Protein AF-A0A3D2V493-F1 (afdb_monomer_lite)

Radius of gyration: 20.95 Å; chains: 1; bounding box: 54×60×50 Å

Sequence (191 aa):
MGYPEYSVDIDTGFIVFNQKTYPGFCKLLEELNVTARPTAMSFSVQCQKSGLEYSGHSLSTFFAQKKRFFDPAHYRFLSDILRFNKKAKVINSSLSPRITVGEFFEQHRFSRRFYEKYFLPMAAAIWSSPAEKIVDFPFRSMIEFYENHGMLQIKDRPIWYVISGGSKTYVDRIVETSNARFLTNTPVQQV

Secondary structure (DSSP, 8-state):
-PPPP------SS---EETTT-HHHHHHHHHTT--EEEE----EEEEGGGTEEEESS-GGGGG-SGGGGG-HHHHHHHHHHHHHHHHHHHHTTTS-TT-BHHHHHHHHT--HHHIIIIIHHHHHHHHT--HHHHTTSBHHHHHHHHHHTTTT-SSSPPPEEEETT-THHHHHHHHHH--SPP-TT------

Foldseek 3Di:
DDDDDDDADDDDDPFKDFCQLCVVVVVLCVVLVFDKDWDDDWDWDQDPVVRQIAILQAPVRLCPDVVCVPPVVSVLLVVLLLVCLVVLVVCLVPDDQQDAQQNVCVVPVRDPCNLVGPVQVVVCVVVVDPSVVRRRDRVSVVSVVCVSQCVSPNPDGTTMIGTDRHPVVSVVSCVVPDPDDDDPPDDDPDD

pLDDT: mean 88.13, std 8.79, range [54.28, 98.06]

Structure (mmCIF, N/CA/C/O backbone):
data_AF-A0A3D2V493-F1
#
_entry.id   AF-A0A3D2V493-F1
#
loop_
_atom_site.group_PDB
_atom_site.id
_atom_site.type_symbol
_atom_site.label_atom_id
_atom_site.label_alt_id
_atom_site.label_comp_id
_atom_site.label_asym_id
_atom_site.label_entity_id
_atom_site.label_seq_id
_atom_site.pdbx_PDB_ins_code
_atom_site.Cartn_x
_atom_site.Cartn_y
_atom_site.Cartn_z
_atom_site.occupancy
_atom_site.B_iso_or_equiv
_atom_site.auth_seq_id
_atom_site.auth_comp_id
_atom_site.auth_asym_id
_atom_site.auth_atom_id
_atom_site.pdbx_PDB_model_num
ATOM 1 N N . MET A 1 1 ? -11.170 -39.174 7.521 1.00 54.28 1 MET A N 1
ATOM 2 C CA . MET A 1 1 ? -10.464 -38.311 8.490 1.00 54.28 1 MET A CA 1
ATOM 3 C C . MET A 1 1 ? -10.872 -36.884 8.153 1.00 54.28 1 MET A C 1
ATOM 5 O O . MET A 1 1 ? -10.515 -36.426 7.078 1.00 54.28 1 MET A O 1
ATOM 9 N N . GLY A 1 2 ? -11.754 -36.268 8.943 1.00 68.12 2 GLY A N 1
ATOM 10 C CA . GLY A 1 2 ? -12.204 -34.894 8.692 1.00 68.12 2 GLY A CA 1
ATOM 11 C C . GLY A 1 2 ? -11.143 -33.910 9.170 1.00 68.12 2 GLY A C 1
ATOM 12 O O . GLY A 1 2 ? -10.553 -34.129 10.228 1.00 68.12 2 GLY A O 1
ATOM 13 N N . TYR A 1 3 ? -10.864 -32.869 8.390 1.00 71.56 3 TYR A N 1
ATOM 14 C CA . TYR A 1 3 ? -10.070 -31.749 8.887 1.00 71.56 3 TYR A CA 1
ATOM 15 C C . TYR A 1 3 ? -10.834 -31.082 10.039 1.00 71.56 3 TYR A C 1
ATOM 17 O O . TYR A 1 3 ? -12.059 -30.983 9.951 1.00 71.56 3 TYR A O 1
ATOM 25 N N . PRO A 1 4 ? -10.157 -30.654 11.117 1.00 72.56 4 PRO A N 1
ATOM 26 C CA . PRO A 1 4 ? -10.819 -29.886 12.160 1.00 72.56 4 PRO A CA 1
ATOM 27 C C . PRO A 1 4 ? -11.406 -28.609 11.550 1.00 72.56 4 PRO A C 1
ATOM 29 O O . PRO A 1 4 ? -10.715 -27.905 10.813 1.00 72.56 4 PRO A O 1
ATOM 32 N N . GLU A 1 5 ? -12.671 -28.320 11.846 1.00 81.38 5 GLU A N 1
ATOM 33 C CA . GLU A 1 5 ? -13.278 -27.038 11.496 1.00 81.38 5 GLU A CA 1
ATOM 34 C C . GLU A 1 5 ? -12.675 -25.952 12.389 1.00 81.38 5 GLU A C 1
ATOM 36 O O . GLU A 1 5 ? -12.776 -26.000 13.615 1.00 81.38 5 GLU A O 1
ATOM 41 N N . TYR A 1 6 ? -12.016 -24.978 11.769 1.00 83.62 6 TYR A N 1
ATOM 42 C CA . TYR A 1 6 ? -11.514 -23.783 12.432 1.00 83.62 6 TYR A CA 1
ATOM 43 C C . TYR A 1 6 ? -12.206 -22.554 11.842 1.00 83.62 6 TYR A C 1
ATOM 45 O O . TYR A 1 6 ? -12.369 -22.443 10.627 1.00 83.62 6 TYR A O 1
ATOM 53 N N . SER A 1 7 ? -12.601 -21.622 12.709 1.00 85.69 7 SER A N 1
ATOM 54 C CA . SER A 1 7 ? -13.095 -20.304 12.304 1.00 85.69 7 SER A CA 1
ATOM 55 C C . SER A 1 7 ? -11.942 -19.304 12.315 1.00 85.69 7 SER A C 1
ATOM 57 O O . SER A 1 7 ? -11.119 -19.323 13.231 1.00 85.69 7 SER A O 1
ATOM 59 N N . VAL A 1 8 ? -11.876 -18.438 11.303 1.00 86.94 8 VAL A N 1
ATOM 60 C CA . VAL A 1 8 ? -10.876 -17.367 11.199 1.00 86.94 8 VAL A CA 1
ATOM 61 C C . VAL A 1 8 ? -11.575 -16.088 10.775 1.00 86.94 8 VAL A C 1
ATOM 63 O O . VAL A 1 8 ? -12.279 -16.075 9.767 1.00 86.94 8 VAL A O 1
ATOM 66 N N . ASP A 1 9 ? -11.332 -15.011 11.511 1.00 88.50 9 ASP A N 1
ATOM 67 C CA . ASP A 1 9 ? -11.774 -13.677 11.126 1.00 88.50 9 ASP A CA 1
ATOM 68 C C . ASP A 1 9 ? -10.838 -13.101 10.057 1.00 88.50 9 ASP A C 1
ATOM 70 O O . ASP A 1 9 ? -9.614 -13.073 10.221 1.00 88.50 9 ASP A O 1
ATOM 74 N N . ILE A 1 10 ? -11.415 -12.662 8.935 1.00 91.31 10 ILE A N 1
ATOM 75 C CA . ILE A 1 10 ? -10.678 -12.137 7.781 1.00 91.31 10 ILE A CA 1
ATOM 76 C C . ILE A 1 10 ? -11.094 -10.689 7.540 1.00 91.31 10 ILE A C 1
ATOM 78 O O . ILE A 1 10 ? -12.235 -10.410 7.170 1.00 91.31 10 ILE A O 1
ATOM 82 N N . ASP A 1 11 ? -10.142 -9.772 7.692 1.00 92.88 11 ASP A N 1
ATOM 83 C CA . ASP A 1 11 ? -10.344 -8.366 7.357 1.00 92.88 11 ASP A CA 1
ATOM 84 C C . ASP A 1 11 ? -10.407 -8.177 5.830 1.00 92.88 11 ASP A C 1
ATOM 86 O O . ASP A 1 11 ? -9.547 -8.664 5.093 1.00 92.88 11 ASP A O 1
ATOM 90 N N . THR A 1 12 ? -11.411 -7.442 5.346 1.00 89.69 12 THR A N 1
ATOM 91 C CA . THR A 1 12 ? -11.643 -7.215 3.903 1.00 89.69 12 THR A CA 1
ATOM 92 C C . THR A 1 12 ? -11.424 -5.772 3.450 1.00 89.69 12 THR A C 1
ATOM 94 O O . THR A 1 12 ? -11.264 -5.528 2.258 1.00 89.69 12 THR A O 1
ATOM 97 N N . GLY A 1 13 ? -11.415 -4.815 4.381 1.00 84.12 13 GLY A N 1
ATOM 98 C CA . GLY A 1 13 ? -11.252 -3.389 4.089 1.00 84.12 13 GLY A CA 1
ATOM 99 C C . GLY A 1 13 ? -9.961 -2.834 4.675 1.00 84.12 13 GLY A C 1
ATOM 100 O O . GLY A 1 13 ? -8.941 -2.724 3.996 1.00 84.12 13 GLY A O 1
ATOM 101 N N . PHE A 1 14 ? -9.999 -2.482 5.958 1.00 87.88 14 PHE A N 1
ATOM 102 C CA . PHE A 1 14 ? -8.813 -2.041 6.678 1.00 87.88 14 PHE A CA 1
ATOM 103 C C . PHE A 1 14 ? -8.064 -3.258 7.218 1.00 87.88 14 PHE A C 1
ATOM 105 O O . PHE A 1 14 ? -8.503 -3.874 8.178 1.00 87.88 14 PHE A O 1
ATOM 112 N N . ILE A 1 15 ? -6.967 -3.630 6.561 1.00 91.69 15 ILE A N 1
ATOM 113 C CA . ILE A 1 15 ? -6.244 -4.876 6.862 1.00 91.69 15 ILE A CA 1
ATOM 114 C C . ILE A 1 15 ? -4.906 -4.641 7.568 1.00 91.69 15 ILE A C 1
ATOM 116 O O . ILE A 1 15 ? -4.388 -5.538 8.222 1.00 91.69 15 ILE A O 1
ATOM 120 N N . VAL A 1 16 ? -4.307 -3.458 7.413 1.00 94.19 16 VAL A N 1
ATOM 121 C CA . VAL A 1 16 ? -2.927 -3.172 7.829 1.00 94.19 16 VAL A CA 1
ATOM 122 C C . VAL A 1 16 ? -2.727 -1.689 8.128 1.00 94.19 16 VAL A C 1
ATOM 124 O O . VAL A 1 16 ? -3.367 -0.832 7.525 1.00 94.19 16 VAL A O 1
ATOM 127 N N . PHE A 1 17 ? -1.774 -1.378 9.006 1.00 95.38 17 PHE A N 1
ATOM 128 C CA . PHE A 1 17 ? -1.362 -0.007 9.317 1.00 95.38 17 PHE A CA 1
ATOM 129 C C . PHE A 1 17 ? 0.148 0.086 9.568 1.00 95.38 17 PHE A C 1
ATOM 131 O O . PHE A 1 17 ? 0.836 -0.925 9.691 1.00 95.38 17 PHE A O 1
ATOM 138 N N . ASN A 1 18 ? 0.678 1.305 9.655 1.00 94.62 18 ASN A N 1
ATOM 139 C CA . ASN A 1 18 ? 2.052 1.559 10.091 1.00 94.62 18 ASN A CA 1
ATOM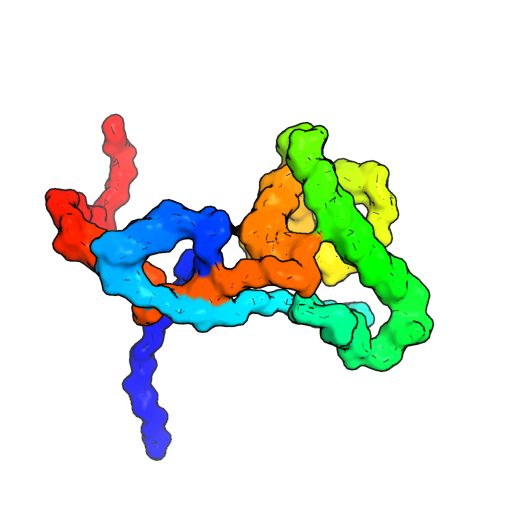 140 C C . ASN A 1 18 ? 2.119 2.757 11.049 1.00 94.62 18 ASN A C 1
ATOM 142 O O . ASN A 1 18 ? 1.334 3.696 10.943 1.00 94.62 18 ASN A O 1
ATOM 146 N N . GLN A 1 19 ? 3.084 2.753 11.965 1.00 93.19 19 GLN A N 1
ATOM 147 C CA . GLN A 1 19 ? 3.169 3.773 13.018 1.00 93.19 19 GLN A CA 1
ATOM 148 C C . GLN A 1 19 ? 3.400 5.193 12.476 1.00 93.19 19 GLN A C 1
ATOM 150 O O . GLN A 1 19 ? 2.860 6.156 13.012 1.00 93.19 19 GLN A O 1
ATOM 155 N N . LYS A 1 20 ? 4.159 5.329 11.379 1.00 91.12 20 LYS A N 1
ATOM 156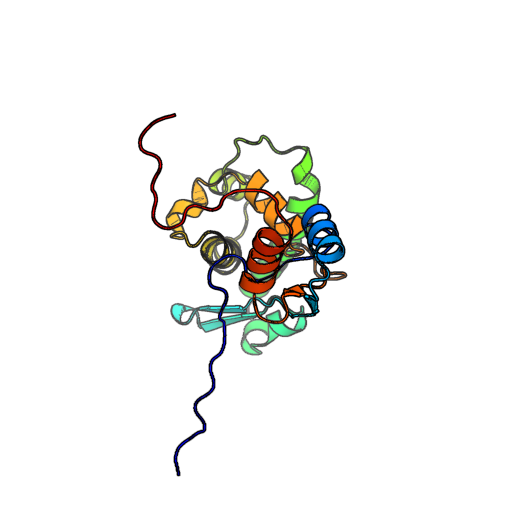 C CA . LYS A 1 20 ? 4.470 6.631 10.768 1.00 91.12 20 LYS A CA 1
ATOM 157 C C . LYS A 1 20 ? 3.221 7.321 10.210 1.00 91.12 20 LYS A C 1
ATOM 159 O O . LYS A 1 20 ? 3.077 8.529 10.348 1.00 91.12 20 LYS A O 1
ATOM 164 N N . THR A 1 21 ? 2.350 6.560 9.554 1.00 93.31 21 THR A N 1
ATOM 165 C CA . THR A 1 21 ? 1.176 7.087 8.841 1.00 93.31 21 THR A CA 1
ATOM 166 C C . THR A 1 21 ? -0.044 7.197 9.749 1.00 93.31 21 THR A C 1
ATOM 168 O O . THR A 1 21 ? -0.896 8.050 9.520 1.00 93.31 21 THR A O 1
ATOM 171 N N . TYR A 1 22 ? -0.128 6.364 10.790 1.00 95.50 22 TYR A N 1
ATOM 172 C CA . TYR A 1 22 ? -1.322 6.235 11.625 1.00 95.50 22 TYR A CA 1
ATOM 173 C C . TYR A 1 22 ? -1.059 6.496 13.123 1.00 95.50 22 TYR A C 1
ATOM 175 O O . TYR A 1 22 ? -1.496 5.699 13.954 1.00 95.50 22 TYR A O 1
ATOM 183 N N . PRO A 1 23 ? -0.401 7.605 13.521 1.00 96.31 23 PRO A N 1
ATOM 184 C CA . PRO A 1 23 ? -0.057 7.846 14.926 1.00 96.31 23 PRO A CA 1
ATOM 185 C C . PRO A 1 23 ? -1.291 7.928 15.840 1.00 96.31 23 PRO A C 1
ATOM 187 O O . PRO A 1 23 ? -1.275 7.400 16.949 1.00 96.31 23 PRO A O 1
ATOM 190 N N . GLY A 1 24 ? -2.388 8.531 15.365 1.00 98.06 24 GLY A N 1
ATOM 191 C CA . GLY A 1 24 ? -3.646 8.593 16.118 1.00 98.06 24 GLY A CA 1
ATOM 192 C C . GLY A 1 24 ? -4.302 7.223 16.303 1.00 98.06 24 GLY A C 1
ATOM 193 O O . GLY A 1 24 ? -4.827 6.937 17.373 1.00 98.06 24 GLY A O 1
ATOM 194 N N . PHE A 1 25 ? -4.218 6.350 15.295 1.00 97.31 25 PHE A N 1
ATOM 195 C CA . PHE A 1 25 ? -4.726 4.983 15.409 1.00 97.31 25 PHE A CA 1
ATOM 196 C C . PHE A 1 25 ? -3.872 4.155 16.372 1.00 97.31 25 PHE A C 1
ATOM 198 O O . PHE A 1 25 ? -4.425 3.438 17.193 1.00 97.31 25 PHE A O 1
ATOM 205 N N . CYS A 1 26 ? -2.542 4.297 16.340 1.00 97.50 26 CYS A N 1
ATOM 206 C CA . CYS A 1 26 ? -1.662 3.646 17.314 1.00 97.50 26 CYS A CA 1
ATOM 207 C C . CYS A 1 26 ? -2.032 4.029 18.749 1.00 97.50 26 CYS A C 1
ATOM 209 O O . CYS A 1 26 ? -2.225 3.145 19.577 1.00 97.50 26 CYS A O 1
ATOM 211 N N . LYS A 1 27 ? -2.223 5.328 19.007 1.00 97.94 27 LYS A N 1
ATOM 212 C CA . LYS A 1 27 ? -2.656 5.816 20.319 1.00 97.94 27 LYS A CA 1
ATOM 213 C C . LYS A 1 27 ? -4.017 5.243 20.731 1.00 97.94 27 LYS A C 1
ATOM 215 O O . LYS A 1 27 ? -4.178 4.815 21.866 1.00 97.94 27 LYS A O 1
ATOM 220 N N . LEU A 1 28 ? -4.977 5.178 19.806 1.00 97.50 28 LEU A N 1
ATOM 221 C CA . LEU A 1 28 ? -6.277 4.555 20.064 1.00 97.50 28 LEU A CA 1
ATOM 222 C C . LEU A 1 28 ? -6.134 3.075 20.454 1.00 97.50 28 LEU A C 1
ATOM 224 O O . LEU A 1 28 ? -6.762 2.629 21.408 1.00 97.50 28 LEU A O 1
ATOM 228 N N . LEU A 1 29 ? -5.312 2.303 19.737 1.00 97.69 29 LEU A N 1
ATOM 229 C CA . LEU A 1 29 ? -5.088 0.890 20.059 1.00 97.69 29 LEU A CA 1
ATOM 230 C C . LEU A 1 29 ? -4.449 0.710 21.441 1.00 97.69 29 LEU A C 1
ATOM 232 O O . LEU A 1 29 ? -4.821 -0.216 22.160 1.00 97.69 29 LEU A O 1
ATOM 236 N N . GLU A 1 30 ? -3.521 1.595 21.816 1.00 97.00 30 GLU A N 1
ATOM 237 C CA . GLU A 1 30 ? -2.914 1.621 23.151 1.00 97.00 30 GLU A CA 1
ATOM 238 C C . GLU A 1 30 ? -3.965 1.893 24.237 1.00 97.00 30 GLU A C 1
ATOM 240 O O . GLU A 1 30 ? -4.054 1.133 25.199 1.00 97.00 30 GLU A O 1
ATOM 245 N N . GLU A 1 31 ? -4.817 2.907 24.056 1.00 97.31 31 GLU A N 1
ATOM 246 C CA . GLU A 1 31 ? -5.903 3.238 24.993 1.00 97.31 31 GLU A CA 1
ATOM 247 C C . GLU A 1 31 ? -6.909 2.082 25.155 1.00 97.31 31 GLU A C 1
ATOM 249 O O . GLU A 1 31 ? -7.363 1.794 26.263 1.00 97.31 31 GLU A O 1
ATOM 254 N N . LEU A 1 32 ? -7.212 1.366 24.068 1.00 97.44 32 LEU A N 1
ATOM 255 C CA . LEU A 1 32 ? -8.121 0.213 24.062 1.00 97.44 32 LEU A CA 1
ATOM 256 C C . LEU A 1 32 ? -7.461 -1.107 24.505 1.00 97.44 32 LEU A C 1
ATOM 258 O O . LEU A 1 32 ? -8.133 -2.142 24.561 1.00 97.44 32 LEU A O 1
ATOM 262 N N . ASN A 1 33 ? -6.158 -1.102 24.806 1.00 96.81 33 ASN A N 1
ATOM 263 C CA . ASN A 1 33 ? -5.354 -2.298 25.079 1.00 96.81 33 ASN A CA 1
ATOM 264 C C . ASN A 1 33 ? -5.490 -3.378 23.981 1.00 96.81 33 ASN A C 1
ATOM 266 O O . ASN A 1 33 ? -5.657 -4.567 24.270 1.00 96.81 33 ASN A O 1
ATOM 270 N N . VAL A 1 34 ? -5.447 -2.968 22.710 1.00 97.56 34 VAL A N 1
ATOM 271 C CA . VAL A 1 34 ? -5.526 -3.858 21.542 1.00 97.56 34 VAL A CA 1
ATOM 272 C C . VAL A 1 34 ? -4.129 -4.132 21.002 1.00 97.56 34 VAL A C 1
ATOM 274 O O . VAL A 1 34 ? -3.390 -3.226 20.623 1.00 97.56 34 VAL A O 1
ATOM 277 N N . THR A 1 35 ? -3.761 -5.410 20.926 1.00 96.44 35 THR A N 1
ATOM 278 C CA . THR A 1 35 ? -2.449 -5.821 20.421 1.00 96.44 35 THR A CA 1
ATOM 279 C C . THR A 1 35 ? -2.421 -5.859 18.895 1.00 96.44 35 THR A C 1
ATOM 281 O O . THR A 1 35 ? -3.282 -6.457 18.250 1.00 96.44 35 THR A O 1
ATOM 284 N N . ALA A 1 36 ? -1.362 -5.297 18.321 1.00 96.75 36 ALA A N 1
ATOM 285 C CA . ALA A 1 36 ? -1.007 -5.473 16.922 1.00 96.75 36 ALA A CA 1
ATOM 286 C C . ALA A 1 36 ? 0.271 -6.309 16.789 1.00 96.75 36 ALA A C 1
ATOM 288 O O . ALA A 1 36 ? 1.114 -6.331 17.687 1.00 96.75 36 ALA A O 1
ATOM 289 N N . ARG A 1 37 ? 0.437 -6.979 15.651 1.00 95.88 37 ARG A N 1
ATOM 290 C CA . ARG A 1 37 ? 1.629 -7.780 15.337 1.00 95.88 37 ARG A CA 1
ATOM 291 C C . ARG A 1 37 ? 2.245 -7.344 14.010 1.00 95.88 37 ARG A C 1
ATOM 293 O O . ARG A 1 37 ? 1.499 -6.941 13.114 1.00 95.88 37 ARG A O 1
ATOM 300 N N . PRO A 1 38 ? 3.578 -7.422 13.865 1.00 96.44 38 PRO A N 1
ATOM 301 C CA . PRO A 1 38 ? 4.233 -7.066 12.617 1.00 96.44 38 PRO A CA 1
ATOM 302 C C . PRO A 1 38 ? 3.786 -7.998 11.487 1.00 96.44 38 PRO A C 1
ATOM 304 O O . PRO A 1 38 ? 3.574 -9.195 11.683 1.00 96.44 38 PRO A O 1
ATOM 307 N N . THR A 1 39 ? 3.671 -7.437 10.291 1.00 92.88 39 THR A N 1
ATOM 308 C CA . THR A 1 39 ? 3.381 -8.143 9.048 1.00 92.88 39 THR A CA 1
ATOM 309 C C . THR A 1 39 ? 4.247 -7.591 7.920 1.00 92.88 39 THR A C 1
ATOM 311 O O . THR A 1 39 ? 4.740 -6.462 7.975 1.00 92.88 39 THR A O 1
ATOM 314 N N . ALA A 1 40 ? 4.414 -8.379 6.864 1.00 85.06 40 ALA A N 1
ATOM 315 C CA . ALA A 1 40 ? 5.032 -7.912 5.636 1.00 85.06 40 ALA A CA 1
ATOM 316 C C . ALA A 1 40 ? 3.954 -7.408 4.670 1.00 85.06 40 ALA A C 1
ATOM 318 O O . ALA A 1 40 ? 2.967 -8.093 4.414 1.00 85.06 40 ALA A O 1
ATOM 319 N N . MET A 1 41 ? 4.189 -6.245 4.065 1.00 84.12 41 MET A N 1
ATOM 320 C CA . MET A 1 41 ? 3.458 -5.812 2.878 1.00 84.12 41 MET A CA 1
ATOM 321 C C . MET A 1 41 ? 4.393 -5.924 1.678 1.00 84.12 41 MET A C 1
ATOM 323 O O . MET A 1 41 ? 5.427 -5.256 1.615 1.00 84.12 41 MET A O 1
ATOM 327 N N . SER A 1 42 ? 4.047 -6.794 0.731 1.00 80.50 42 SER A N 1
ATOM 328 C CA . SER A 1 42 ? 4.827 -7.000 -0.488 1.00 80.50 42 SER A CA 1
ATOM 329 C C . SER A 1 42 ? 3.966 -6.787 -1.725 1.00 80.50 42 SER A C 1
ATOM 331 O O . SER A 1 42 ? 2.749 -6.941 -1.690 1.00 80.50 42 SER A O 1
ATOM 333 N N . PHE A 1 43 ? 4.618 -6.414 -2.822 1.00 84.25 43 PHE A N 1
ATOM 334 C CA . PHE A 1 43 ? 3.980 -6.221 -4.115 1.00 84.25 43 PHE A CA 1
ATOM 335 C C . PHE A 1 43 ? 4.770 -6.971 -5.181 1.00 84.25 43 PHE A C 1
ATOM 337 O O . PHE A 1 43 ? 6.008 -6.927 -5.208 1.00 84.25 43 PHE A O 1
ATOM 344 N N . SER A 1 44 ? 4.054 -7.659 -6.062 1.00 87.81 44 SER A N 1
ATOM 345 C CA . SER A 1 44 ? 4.630 -8.333 -7.218 1.00 87.81 44 SER A CA 1
ATOM 346 C C . SER A 1 44 ? 3.699 -8.204 -8.411 1.00 87.81 44 SER A C 1
ATOM 348 O O . SER A 1 44 ? 2.486 -8.088 -8.255 1.00 87.81 44 SER A O 1
ATOM 350 N N . VAL A 1 45 ? 4.287 -8.198 -9.601 1.00 89.06 45 VAL A N 1
ATOM 351 C CA . VAL A 1 45 ? 3.552 -8.145 -10.861 1.00 89.06 45 VAL A CA 1
ATOM 352 C C . VAL A 1 45 ? 4.023 -9.290 -11.728 1.00 89.06 45 VAL A C 1
ATOM 354 O O . VAL A 1 45 ? 5.223 -9.453 -11.951 1.00 89.06 45 VAL A O 1
ATOM 357 N N . GLN A 1 46 ? 3.060 -10.025 -12.271 1.00 91.19 46 GLN A N 1
ATOM 358 C CA . GLN A 1 46 ? 3.260 -10.959 -13.366 1.00 91.19 46 GLN A CA 1
ATOM 359 C C . GLN A 1 46 ? 2.411 -10.501 -14.551 1.00 91.19 46 GLN A C 1
ATOM 361 O O . GLN A 1 46 ? 1.186 -10.451 -14.489 1.00 91.19 46 GLN A O 1
ATOM 366 N N . CYS A 1 47 ? 3.065 -10.174 -15.660 1.00 91.00 47 CYS A N 1
ATOM 367 C CA . CYS A 1 47 ? 2.400 -9.876 -16.917 1.00 91.00 47 CYS A CA 1
ATOM 368 C C . CYS A 1 47 ? 2.597 -11.044 -17.880 1.00 91.00 47 CYS A C 1
ATOM 370 O O . CYS A 1 47 ? 3.628 -11.128 -18.551 1.00 91.00 47 CYS A O 1
ATOM 372 N N . GLN A 1 48 ? 1.587 -11.910 -17.979 1.00 90.38 48 GLN A N 1
ATOM 373 C CA . GLN A 1 48 ? 1.610 -13.091 -18.849 1.00 90.38 48 GLN A CA 1
ATOM 374 C C . GLN A 1 48 ? 1.856 -12.720 -20.320 1.00 90.38 48 GLN A C 1
ATOM 376 O O . GLN A 1 48 ? 2.715 -13.311 -20.965 1.00 90.38 48 GLN A O 1
ATOM 381 N N . LYS A 1 49 ? 1.200 -11.660 -20.820 1.00 89.94 49 LYS A N 1
ATOM 382 C CA . LYS A 1 49 ? 1.333 -11.193 -22.216 1.00 89.94 49 LYS A CA 1
ATOM 383 C C . LYS A 1 49 ? 2.773 -10.852 -22.615 1.00 89.94 49 LYS A C 1
ATOM 385 O O . LYS A 1 49 ? 3.173 -11.121 -23.738 1.00 89.94 49 LYS A O 1
ATOM 390 N N . SER A 1 50 ? 3.551 -10.238 -21.720 1.00 88.38 50 SER A N 1
ATOM 391 C CA . SER A 1 50 ? 4.948 -9.856 -21.995 1.00 88.38 50 SER A CA 1
ATOM 392 C C . SER A 1 50 ? 5.979 -10.789 -21.347 1.00 88.38 50 SER A C 1
ATOM 394 O O . SER A 1 50 ? 7.186 -10.534 -21.438 1.00 88.38 50 SER A O 1
ATOM 396 N N . GLY A 1 51 ? 5.522 -11.801 -20.601 1.00 88.50 51 GLY A N 1
ATOM 397 C CA . GLY A 1 51 ? 6.340 -12.640 -19.724 1.00 88.50 51 GLY A CA 1
ATOM 398 C C . GLY A 1 51 ? 7.218 -11.841 -18.752 1.00 88.50 51 GLY A C 1
ATOM 399 O O . GLY A 1 51 ? 8.364 -12.232 -18.515 1.00 88.50 51 GLY A O 1
ATOM 400 N N . LEU A 1 52 ? 6.761 -10.666 -18.299 1.00 89.06 52 LEU A N 1
ATOM 401 C CA . LEU A 1 52 ? 7.494 -9.809 -17.354 1.00 89.06 52 LEU A CA 1
ATOM 402 C C . LEU A 1 52 ? 7.051 -10.150 -15.938 1.00 89.06 52 LEU A C 1
ATOM 404 O O . LEU A 1 52 ? 5.859 -10.093 -15.656 1.00 89.06 52 LEU A O 1
ATOM 408 N N . GLU A 1 53 ? 8.011 -10.428 -15.066 1.00 90.00 53 GLU A N 1
ATOM 409 C CA . GLU A 1 53 ? 7.778 -10.660 -13.643 1.00 90.00 53 GLU A CA 1
ATOM 410 C C . GLU A 1 53 ? 8.779 -9.855 -12.828 1.00 90.00 53 GLU A C 1
ATOM 412 O O . GLU A 1 53 ? 9.966 -9.811 -13.167 1.00 90.00 53 GLU A O 1
ATOM 417 N N . TYR A 1 54 ? 8.301 -9.218 -11.765 1.00 86.69 54 TYR A N 1
ATOM 418 C CA . TYR A 1 54 ? 9.160 -8.587 -10.771 1.00 86.69 54 TYR A CA 1
ATOM 419 C C . TYR A 1 54 ? 8.445 -8.488 -9.421 1.00 86.69 54 TYR A C 1
ATOM 421 O O . TYR A 1 54 ? 7.215 -8.477 -9.341 1.00 86.69 54 TYR A O 1
ATOM 429 N N . SER A 1 55 ? 9.233 -8.367 -8.354 1.00 83.12 55 SER A N 1
ATOM 430 C CA . SER A 1 55 ? 8.753 -7.969 -7.031 1.00 83.12 55 SER A CA 1
ATOM 431 C C . SER A 1 55 ? 9.409 -6.657 -6.616 1.00 83.12 55 SER A C 1
ATOM 433 O O . SER A 1 55 ? 10.544 -6.364 -6.987 1.00 83.12 55 SER A O 1
ATOM 435 N N . GLY A 1 56 ? 8.678 -5.852 -5.846 1.00 71.94 56 GLY A N 1
ATOM 436 C CA . GLY A 1 56 ? 9.191 -4.624 -5.246 1.00 71.94 56 GLY A CA 1
ATOM 437 C C . GLY A 1 56 ? 10.024 -4.853 -3.981 1.00 71.94 56 GLY A C 1
ATOM 438 O O . GLY A 1 56 ? 10.426 -3.872 -3.358 1.00 71.94 56 GLY A O 1
ATOM 439 N N . HIS A 1 57 ? 10.255 -6.099 -3.548 1.00 64.38 57 HIS A N 1
ATOM 440 C CA . HIS A 1 57 ? 10.915 -6.404 -2.272 1.00 64.38 57 HIS A CA 1
ATOM 441 C C . HIS A 1 57 ? 12.413 -6.046 -2.259 1.00 64.38 57 HIS A C 1
ATOM 443 O O . HIS A 1 57 ? 12.927 -5.575 -1.249 1.00 64.38 57 HIS A O 1
ATOM 449 N N . SER A 1 58 ? 13.125 -6.221 -3.373 1.00 61.84 58 SER A N 1
ATOM 450 C CA . SER A 1 58 ? 14.555 -5.897 -3.472 1.00 61.84 58 SER A CA 1
ATOM 451 C C . SER A 1 58 ? 14.993 -5.649 -4.918 1.00 61.84 58 SER A C 1
ATOM 453 O O . SER A 1 58 ? 14.366 -6.121 -5.867 1.00 61.84 58 SER A O 1
ATOM 455 N N . LEU A 1 59 ? 16.134 -4.975 -5.108 1.00 59.16 59 LEU A N 1
ATOM 456 C CA . LEU A 1 59 ? 16.756 -4.826 -6.433 1.00 59.16 59 LEU A CA 1
ATOM 457 C C . LEU A 1 59 ? 17.086 -6.184 -7.084 1.00 59.16 59 LEU A C 1
ATOM 459 O O . LEU A 1 59 ? 16.999 -6.306 -8.303 1.00 59.16 59 LEU A O 1
ATOM 463 N N . SER A 1 60 ? 17.396 -7.220 -6.294 1.00 57.88 60 SER A N 1
ATOM 464 C CA . SER A 1 60 ? 17.626 -8.578 -6.809 1.00 57.88 60 SER A CA 1
ATOM 465 C C . SER A 1 60 ? 16.358 -9.209 -7.395 1.00 57.88 60 SER A C 1
ATOM 467 O O . SER A 1 60 ? 16.431 -9.893 -8.414 1.00 57.88 60 SER A O 1
ATOM 469 N N . THR A 1 61 ? 15.179 -8.915 -6.837 1.00 63.12 61 THR A N 1
ATOM 470 C CA . THR A 1 61 ? 13.900 -9.421 -7.366 1.00 63.12 61 THR A CA 1
ATOM 471 C C . THR A 1 61 ? 13.450 -8.757 -8.672 1.00 63.12 61 THR A C 1
ATOM 473 O O . THR A 1 61 ? 12.614 -9.314 -9.381 1.00 63.12 61 THR A O 1
ATOM 476 N N . PHE A 1 62 ? 14.055 -7.631 -9.065 1.00 62.56 62 PHE A N 1
ATOM 477 C CA . PHE A 1 62 ? 13.874 -7.040 -10.398 1.00 62.56 62 PHE A CA 1
ATOM 478 C C . PHE A 1 62 ? 14.681 -7.748 -11.504 1.00 62.56 62 PHE A C 1
ATOM 480 O O . PHE A 1 62 ? 14.378 -7.576 -12.687 1.00 62.56 62 PHE A O 1
ATOM 487 N N . PHE A 1 63 ? 15.677 -8.561 -11.135 1.00 64.44 63 PHE A N 1
ATOM 488 C CA . PHE A 1 63 ? 16.472 -9.401 -12.043 1.00 64.44 63 PHE A CA 1
ATOM 489 C C . PHE A 1 63 ? 16.178 -10.899 -11.880 1.00 64.44 63 PHE A C 1
ATOM 491 O O . PHE A 1 63 ? 16.950 -11.730 -12.354 1.00 64.44 63 PHE A O 1
ATOM 498 N N . ALA A 1 64 ? 15.045 -11.265 -11.267 1.00 69.19 64 ALA A N 1
ATOM 499 C CA . ALA A 1 64 ? 14.646 -12.665 -11.083 1.00 69.19 64 ALA A CA 1
ATOM 500 C C . ALA A 1 64 ? 14.627 -13.462 -12.407 1.00 69.19 64 ALA A C 1
ATOM 502 O O . ALA A 1 64 ? 14.845 -14.671 -12.429 1.00 69.19 64 ALA A O 1
ATOM 503 N N . GLN A 1 65 ? 14.433 -12.775 -13.537 1.00 82.69 65 GLN A N 1
ATOM 504 C CA . GLN A 1 65 ? 14.452 -13.362 -14.870 1.00 82.69 65 GLN A CA 1
ATOM 505 C C . GLN A 1 65 ? 15.807 -13.128 -15.568 1.00 82.69 65 GLN A C 1
ATOM 507 O O . GLN A 1 65 ? 16.026 -12.060 -16.139 1.00 82.69 65 GLN A O 1
ATOM 512 N N . LYS A 1 66 ? 16.682 -14.149 -15.623 1.00 80.38 66 LYS A N 1
ATOM 513 C CA . LYS A 1 66 ? 18.024 -14.080 -16.262 1.00 80.38 66 LYS A CA 1
ATOM 514 C C . LYS A 1 66 ? 18.010 -13.492 -17.682 1.00 80.38 66 LYS A C 1
ATOM 516 O O . LYS A 1 66 ? 18.881 -12.705 -18.032 1.00 80.38 66 LYS A O 1
ATOM 521 N N . LYS A 1 67 ? 16.978 -13.803 -18.480 1.00 82.75 67 LYS A N 1
ATOM 522 C CA . LYS A 1 67 ? 16.786 -13.259 -19.841 1.00 82.75 67 LYS A CA 1
ATOM 523 C C . LYS A 1 67 ? 16.728 -11.725 -19.899 1.00 82.75 67 LYS A C 1
ATOM 525 O O . LYS A 1 67 ? 17.019 -11.144 -20.936 1.00 82.75 67 LYS A O 1
ATOM 530 N N . ARG A 1 68 ? 16.357 -11.059 -18.798 1.00 85.06 68 ARG A N 1
ATOM 531 C CA . ARG A 1 68 ? 16.264 -9.593 -18.712 1.00 85.06 68 ARG A CA 1
ATOM 532 C C . ARG A 1 68 ? 17.625 -8.909 -18.590 1.00 85.06 68 ARG A C 1
ATOM 534 O O . ARG A 1 68 ? 17.693 -7.702 -18.783 1.00 85.06 68 ARG A O 1
ATOM 541 N N . PHE A 1 69 ? 18.695 -9.663 -18.333 1.00 82.94 69 PHE A N 1
ATOM 542 C CA . PHE A 1 69 ? 20.063 -9.139 -18.318 1.00 82.94 69 PHE A CA 1
ATOM 543 C C . PHE A 1 69 ? 20.516 -8.622 -19.694 1.00 82.94 69 PHE A C 1
ATOM 545 O O . PHE A 1 69 ? 21.345 -7.729 -19.780 1.00 82.94 69 PHE A O 1
ATOM 552 N N . PHE A 1 70 ? 19.937 -9.135 -20.781 1.00 87.38 70 PHE A N 1
ATOM 553 C CA . PHE A 1 70 ? 20.266 -8.715 -22.147 1.00 87.38 70 PHE A CA 1
ATOM 554 C C . PHE A 1 70 ? 19.173 -7.835 -22.780 1.00 87.38 70 PHE A C 1
ATOM 556 O O . PHE A 1 70 ? 19.136 -7.689 -23.996 1.00 87.38 70 PHE A O 1
ATOM 563 N N . ASP A 1 71 ? 18.261 -7.267 -21.980 1.00 88.44 71 ASP A N 1
ATOM 564 C CA . ASP A 1 71 ? 17.125 -6.451 -22.437 1.00 88.44 71 ASP A CA 1
ATOM 565 C C . ASP A 1 71 ? 17.372 -4.960 -22.104 1.00 88.44 71 ASP A C 1
ATOM 567 O O . ASP A 1 71 ? 17.097 -4.534 -20.977 1.00 88.44 71 ASP A O 1
ATOM 571 N N . PRO A 1 72 ? 17.854 -4.126 -23.053 1.00 90.06 72 PRO A N 1
ATOM 572 C CA . PRO A 1 72 ? 18.072 -2.692 -22.827 1.00 90.06 72 PRO A CA 1
ATOM 573 C C . PRO A 1 72 ? 16.815 -1.952 -22.353 1.00 90.06 72 PRO A C 1
ATOM 575 O O . PRO A 1 72 ? 16.894 -1.027 -21.540 1.00 90.06 72 PRO A O 1
ATOM 578 N N . ALA A 1 73 ? 15.633 -2.381 -22.808 1.00 90.25 73 ALA A N 1
ATOM 579 C CA . ALA A 1 73 ? 14.371 -1.797 -22.374 1.00 90.25 73 ALA A CA 1
ATOM 580 C C . ALA A 1 73 ? 14.045 -2.149 -20.912 1.00 90.25 73 ALA A C 1
ATOM 582 O O . ALA A 1 73 ? 13.340 -1.384 -20.251 1.00 90.25 73 ALA A O 1
ATOM 583 N N . HIS A 1 74 ? 14.577 -3.255 -20.375 1.00 89.56 74 HIS A N 1
ATOM 584 C CA . HIS A 1 74 ? 14.496 -3.571 -18.945 1.00 89.56 74 HIS A CA 1
ATOM 585 C C . HIS A 1 74 ? 15.361 -2.628 -18.112 1.00 89.56 74 HIS A C 1
ATOM 587 O O . HIS A 1 74 ? 14.891 -2.098 -17.112 1.00 89.56 74 HIS A O 1
ATOM 593 N N . TYR A 1 75 ? 16.580 -2.319 -18.554 1.00 89.81 75 TYR A N 1
ATOM 594 C CA . TYR A 1 75 ? 17.409 -1.321 -17.869 1.00 89.81 75 TYR A CA 1
ATOM 595 C C . TYR A 1 75 ? 16.767 0.067 -17.885 1.00 89.81 75 TYR A C 1
ATOM 597 O O . TYR A 1 75 ? 16.747 0.743 -16.854 1.00 89.81 75 TYR A O 1
ATOM 605 N N . ARG A 1 76 ? 16.169 0.478 -19.014 1.00 92.44 76 ARG A N 1
ATOM 606 C CA . ARG A 1 76 ? 15.401 1.730 -19.062 1.00 92.44 76 ARG A CA 1
ATOM 607 C C . ARG A 1 76 ? 14.203 1.702 -18.114 1.00 92.44 76 ARG A C 1
ATOM 609 O O . ARG A 1 76 ? 13.970 2.686 -17.421 1.00 92.44 76 ARG A O 1
ATOM 616 N N . PHE A 1 77 ? 13.481 0.586 -18.050 1.00 91.69 77 PHE A N 1
ATOM 617 C CA . PHE A 1 77 ? 12.373 0.390 -17.115 1.00 91.69 77 PHE A CA 1
ATOM 618 C C . PHE A 1 77 ? 12.814 0.576 -15.655 1.00 91.69 77 PHE A C 1
ATOM 620 O O . PHE A 1 77 ? 12.210 1.368 -14.937 1.00 91.69 77 PHE A O 1
ATOM 627 N N . LEU A 1 78 ? 13.909 -0.066 -15.235 1.00 89.06 78 LEU A N 1
ATOM 628 C CA . LEU A 1 78 ? 14.456 0.089 -13.880 1.00 89.06 78 LEU A CA 1
ATOM 629 C C . LEU A 1 78 ? 14.939 1.519 -13.610 1.00 89.06 78 LEU A C 1
ATOM 631 O O . LEU A 1 78 ? 14.672 2.078 -12.547 1.00 89.06 78 LEU A O 1
ATOM 635 N N . SER A 1 79 ? 15.611 2.133 -14.586 1.00 91.31 79 SER A N 1
ATOM 636 C CA . SER A 1 79 ? 16.041 3.531 -14.505 1.00 91.31 79 SER A CA 1
ATOM 637 C C . SER A 1 79 ? 14.852 4.479 -14.324 1.00 91.31 79 SER A C 1
ATOM 639 O O . SER A 1 79 ? 14.917 5.384 -13.493 1.00 91.31 79 SER A O 1
ATOM 641 N N . ASP A 1 80 ? 13.746 4.246 -15.036 1.00 93.81 80 ASP A N 1
ATOM 642 C CA . ASP A 1 80 ? 12.524 5.036 -14.901 1.00 93.81 80 ASP A CA 1
ATOM 643 C C . ASP A 1 80 ? 11.857 4.859 -13.529 1.00 93.81 80 ASP A C 1
ATOM 645 O O . ASP A 1 80 ? 11.403 5.858 -12.976 1.00 93.81 80 ASP A O 1
ATOM 649 N N . ILE A 1 81 ? 11.882 3.660 -12.926 1.00 90.12 81 ILE A N 1
ATOM 650 C CA . ILE A 1 81 ? 11.411 3.441 -11.542 1.00 90.12 81 ILE A CA 1
ATOM 651 C C . ILE A 1 81 ? 12.220 4.283 -10.552 1.00 90.12 81 ILE A C 1
ATOM 653 O O . ILE A 1 81 ? 11.654 5.018 -9.742 1.00 90.12 81 ILE A O 1
ATOM 657 N N . LEU A 1 82 ? 13.552 4.214 -10.625 1.00 88.88 82 LEU A N 1
ATOM 658 C CA . LEU A 1 82 ? 14.427 4.979 -9.730 1.00 88.88 82 LEU A CA 1
ATOM 659 C C . LEU A 1 82 ? 14.259 6.488 -9.937 1.00 88.88 82 LEU A C 1
ATOM 661 O O . LEU A 1 82 ? 14.178 7.251 -8.969 1.00 88.88 82 LEU A O 1
ATOM 665 N N . ARG A 1 83 ? 14.169 6.918 -11.202 1.00 91.69 83 ARG A N 1
ATOM 666 C CA . ARG A 1 83 ? 13.922 8.312 -11.579 1.00 91.69 83 ARG A CA 1
ATOM 667 C C . ARG A 1 83 ? 12.584 8.795 -11.034 1.00 91.69 83 ARG A C 1
ATOM 669 O O . ARG A 1 83 ? 12.540 9.883 -10.468 1.00 91.69 83 ARG A O 1
ATOM 676 N N . PHE A 1 84 ? 11.526 7.998 -11.163 1.00 91.44 84 PHE A N 1
ATOM 677 C CA . PHE A 1 84 ? 10.207 8.308 -10.626 1.00 91.44 84 PHE A CA 1
ATOM 678 C C . PHE A 1 84 ? 10.240 8.436 -9.103 1.00 91.44 84 PHE A C 1
ATOM 680 O O . PHE A 1 84 ? 9.865 9.488 -8.598 1.00 91.44 84 PHE A O 1
ATOM 687 N N . ASN A 1 85 ? 10.777 7.447 -8.381 1.00 88.44 85 ASN A N 1
ATOM 688 C CA . ASN A 1 85 ? 10.847 7.477 -6.915 1.00 88.44 85 ASN A CA 1
ATOM 689 C C . ASN A 1 85 ? 11.596 8.715 -6.400 1.00 88.44 85 ASN A C 1
ATOM 691 O O . ASN A 1 85 ? 11.151 9.365 -5.456 1.00 88.44 85 ASN A O 1
ATOM 695 N N . LYS A 1 86 ? 12.716 9.083 -7.040 1.00 87.50 86 LYS A N 1
ATOM 696 C CA . LYS A 1 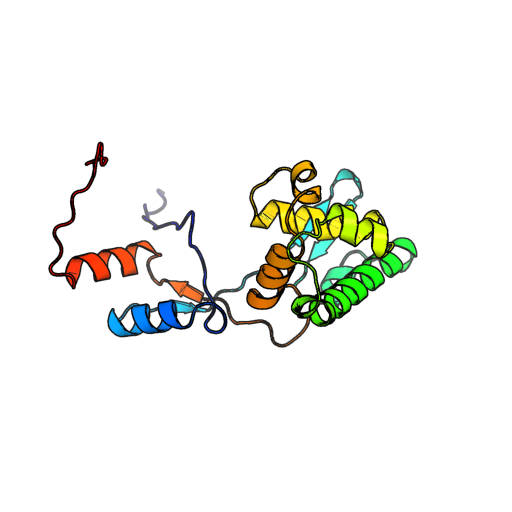86 ? 13.466 10.300 -6.694 1.00 87.50 86 LYS A CA 1
ATOM 697 C C . LYS A 1 86 ? 12.660 11.565 -6.991 1.00 87.50 86 LYS A C 1
ATOM 699 O O . LYS A 1 86 ? 12.622 12.478 -6.174 1.00 87.50 86 LYS A O 1
ATOM 704 N N . LYS A 1 87 ? 12.037 11.632 -8.167 1.00 87.62 87 LYS A N 1
ATOM 705 C CA . LYS A 1 87 ? 11.330 12.824 -8.645 1.00 87.62 87 LYS A CA 1
ATOM 706 C C . LYS A 1 87 ? 10.038 13.069 -7.862 1.00 87.62 87 LYS A C 1
ATOM 708 O O . LYS A 1 87 ? 9.791 14.197 -7.460 1.00 87.62 87 LYS A O 1
ATOM 713 N N . ALA A 1 88 ? 9.273 12.019 -7.581 1.00 84.88 88 ALA A N 1
ATOM 714 C CA . ALA A 1 88 ? 8.059 12.075 -6.775 1.00 84.88 88 ALA A CA 1
ATOM 715 C C . ALA A 1 88 ? 8.325 12.660 -5.377 1.00 84.88 88 ALA A C 1
ATOM 717 O O . ALA A 1 88 ? 7.608 13.558 -4.947 1.00 84.88 88 ALA A O 1
ATOM 718 N N . LYS A 1 89 ? 9.422 12.254 -4.721 1.00 81.62 89 LYS A N 1
ATOM 719 C CA . LYS A 1 89 ? 9.827 12.797 -3.412 1.00 81.62 89 LYS A CA 1
ATOM 720 C C . LYS A 1 89 ? 10.152 14.288 -3.432 1.00 81.62 89 LYS A C 1
ATOM 722 O O . LYS A 1 89 ? 9.823 14.996 -2.490 1.00 81.62 89 LYS A O 1
ATOM 727 N N . VAL A 1 90 ? 10.813 14.763 -4.489 1.00 81.12 90 VAL A N 1
ATOM 728 C CA . VAL A 1 90 ? 11.266 16.161 -4.582 1.00 81.12 90 VAL A CA 1
ATOM 729 C C . VAL A 1 90 ? 10.117 17.111 -4.910 1.00 81.12 90 VAL A C 1
ATOM 731 O O . VAL A 1 90 ? 10.082 18.223 -4.396 1.00 81.12 90 VAL A O 1
ATOM 734 N N . ILE A 1 91 ? 9.191 16.701 -5.779 1.00 74.62 91 ILE A N 1
ATOM 735 C CA . ILE A 1 91 ? 8.185 17.621 -6.334 1.00 74.62 91 ILE A CA 1
ATOM 736 C C . ILE A 1 91 ? 6.889 17.614 -5.510 1.00 74.62 91 ILE A C 1
ATOM 738 O O . ILE A 1 91 ? 6.038 18.474 -5.703 1.00 74.62 91 ILE A O 1
ATOM 742 N N . ASN A 1 92 ? 6.727 16.700 -4.548 1.00 70.69 92 ASN A N 1
ATOM 743 C CA . ASN A 1 92 ? 5.486 16.595 -3.775 1.00 70.69 92 ASN A CA 1
ATOM 744 C C . ASN A 1 92 ? 5.044 17.926 -3.127 1.00 70.69 92 ASN A C 1
ATOM 746 O O . ASN A 1 92 ? 3.864 18.262 -3.143 1.00 70.69 92 ASN A O 1
ATOM 750 N N . SER A 1 93 ? 5.986 18.727 -2.620 1.00 69.19 93 SER A N 1
ATOM 751 C CA . SER A 1 93 ? 5.689 20.021 -1.988 1.00 69.19 93 SER A CA 1
ATOM 752 C C . SER A 1 93 ? 5.390 21.159 -2.971 1.00 69.19 93 SER A C 1
ATOM 754 O O . SER A 1 93 ? 4.769 22.144 -2.577 1.00 69.19 93 SER A O 1
ATOM 756 N N . SER A 1 94 ? 5.806 21.043 -4.236 1.00 74.00 94 SER A N 1
ATOM 757 C CA . SER A 1 94 ? 5.675 22.089 -5.261 1.00 74.00 94 SER A CA 1
ATOM 758 C C . SER A 1 94 ? 4.661 21.764 -6.362 1.00 74.00 94 SER A C 1
ATOM 760 O O . SER A 1 94 ? 4.398 22.606 -7.220 1.00 74.00 94 SER A O 1
ATOM 762 N N . LEU A 1 95 ? 4.063 20.567 -6.345 1.00 76.75 95 LEU A N 1
ATOM 763 C CA . LEU A 1 95 ? 3.025 20.173 -7.298 1.00 76.75 95 LEU A CA 1
ATOM 764 C C . LEU A 1 95 ? 1.714 20.909 -7.027 1.00 76.75 95 LEU A C 1
ATOM 766 O O . LEU A 1 95 ? 1.163 20.879 -5.920 1.00 76.75 95 LEU A O 1
ATOM 770 N N . SER A 1 96 ? 1.170 21.492 -8.097 1.00 78.12 96 SER A N 1
ATOM 771 C CA . SER A 1 96 ? -0.230 21.903 -8.134 1.00 78.12 96 SER A CA 1
ATOM 772 C C . SER A 1 96 ? -1.114 20.706 -7.763 1.00 78.12 96 SER A C 1
ATOM 774 O O . SER A 1 96 ? -0.934 19.628 -8.332 1.00 78.12 96 SER A O 1
ATOM 776 N N . PRO A 1 97 ? -2.102 20.867 -6.867 1.00 76.12 97 PRO A N 1
ATOM 777 C CA . PRO A 1 97 ? -3.017 19.786 -6.501 1.00 76.12 97 PRO A CA 1
ATOM 778 C C . PRO A 1 97 ? -3.906 19.325 -7.668 1.00 76.12 97 PRO A C 1
ATOM 780 O O . PRO A 1 97 ? -4.594 18.319 -7.543 1.00 76.12 97 PRO A O 1
ATOM 783 N N . ARG A 1 98 ? -3.907 20.056 -8.792 1.00 84.19 98 ARG A N 1
ATOM 784 C CA . ARG A 1 98 ? -4.748 19.778 -9.962 1.00 84.19 98 ARG A CA 1
ATOM 785 C C . ARG A 1 98 ? -4.069 18.936 -11.039 1.00 84.19 98 ARG A C 1
ATOM 787 O O . ARG A 1 98 ? -4.765 18.501 -11.943 1.00 84.19 98 ARG A O 1
ATOM 794 N N . ILE A 1 99 ? -2.750 18.731 -10.968 1.00 91.50 99 ILE A N 1
ATOM 795 C CA . ILE A 1 99 ? -2.056 17.941 -11.989 1.00 91.50 99 ILE A CA 1
ATOM 796 C C . ILE A 1 99 ? -2.503 16.480 -11.917 1.00 91.50 99 ILE A C 1
ATOM 798 O O . ILE A 1 99 ? -2.466 15.844 -10.857 1.00 91.50 99 ILE A O 1
ATOM 802 N N . THR A 1 100 ? -2.931 15.960 -13.054 1.00 92.88 100 THR A N 1
ATOM 803 C CA . THR A 1 100 ? -3.345 14.569 -13.224 1.00 92.88 100 THR A CA 1
ATOM 804 C C . THR A 1 100 ? -2.138 13.658 -13.436 1.00 92.88 100 THR A C 1
ATOM 806 O O . THR A 1 100 ? -1.026 14.103 -13.747 1.00 92.88 100 THR A O 1
ATOM 809 N N . VAL A 1 101 ? -2.339 12.348 -13.278 1.00 92.31 101 VAL A N 1
ATOM 810 C CA . VAL A 1 101 ? -1.321 11.349 -13.631 1.00 92.31 101 VAL A CA 1
ATOM 811 C C . VAL A 1 101 ? -0.907 11.496 -15.098 1.00 92.31 101 VAL A C 1
ATOM 813 O O . VAL A 1 101 ? 0.289 11.475 -15.389 1.00 92.31 101 VAL A O 1
ATOM 816 N N . GLY A 1 102 ? -1.865 11.649 -16.016 1.00 91.06 102 GLY A N 1
ATOM 817 C CA . GLY A 1 102 ? -1.598 11.782 -17.450 1.00 91.06 102 GLY A CA 1
ATOM 818 C C . GLY A 1 102 ? -0.660 12.946 -17.757 1.00 91.06 102 GLY A C 1
ATOM 819 O O . GLY A 1 102 ? 0.420 12.740 -18.314 1.00 91.06 102 GLY A O 1
ATOM 820 N N . GLU A 1 103 ? -1.012 14.142 -17.283 1.00 91.25 103 GLU A N 1
ATOM 821 C CA . GLU A 1 103 ? -0.212 15.356 -17.479 1.00 91.25 103 GLU A CA 1
ATOM 822 C C . GLU A 1 103 ? 1.206 15.210 -16.909 1.00 91.25 103 GLU A C 1
ATOM 824 O O . GLU A 1 103 ? 2.186 15.594 -17.552 1.00 91.25 103 GLU A O 1
ATOM 829 N N . PHE A 1 104 ? 1.354 14.608 -15.722 1.00 91.62 104 PHE A N 1
ATOM 830 C CA . PHE A 1 104 ? 2.674 14.371 -15.132 1.00 91.62 104 PHE A CA 1
ATOM 831 C C . PHE A 1 104 ? 3.546 13.460 -16.012 1.00 91.62 104 PHE A C 1
ATOM 833 O O . PHE A 1 104 ? 4.749 13.700 -16.182 1.00 91.62 104 PHE A O 1
ATOM 840 N N . PHE A 1 105 ? 2.961 12.402 -16.577 1.00 91.31 105 PHE A N 1
ATOM 841 C CA . PHE A 1 105 ? 3.687 11.457 -17.424 1.00 91.31 105 PHE A CA 1
ATOM 842 C C . PHE A 1 105 ? 4.072 12.057 -18.780 1.00 91.31 105 PHE A C 1
ATOM 844 O O . PHE A 1 105 ? 5.202 11.834 -19.233 1.00 91.31 105 PHE A O 1
ATOM 851 N N . GLU A 1 106 ? 3.199 12.870 -19.377 1.00 89.31 106 GLU A N 1
ATOM 852 C CA . GLU A 1 106 ? 3.489 13.628 -20.600 1.00 89.31 106 GLU A CA 1
ATOM 853 C C . GLU A 1 106 ? 4.655 14.607 -20.395 1.00 89.31 106 GLU A C 1
ATOM 855 O O . GLU A 1 106 ? 5.610 14.627 -21.179 1.00 89.31 106 GLU A O 1
ATOM 860 N N . GLN A 1 107 ? 4.651 15.350 -19.284 1.00 90.50 107 GLN A N 1
ATOM 861 C CA . GLN A 1 107 ? 5.681 16.347 -18.972 1.00 90.50 107 GLN A CA 1
ATOM 862 C C . GLN A 1 107 ? 7.068 15.744 -18.701 1.00 90.50 107 GLN A C 1
ATOM 864 O O . GLN A 1 107 ? 8.092 16.406 -18.891 1.00 90.50 107 GLN A O 1
ATOM 869 N N . HIS A 1 108 ? 7.146 14.505 -18.211 1.00 89.44 108 HIS A N 1
ATOM 870 C CA . HIS A 1 108 ? 8.406 13.924 -17.722 1.00 89.44 108 HIS A CA 1
ATOM 871 C C . HIS A 1 108 ? 8.979 12.798 -18.579 1.00 89.44 108 HIS A C 1
ATOM 873 O O . HIS A 1 108 ? 10.082 12.305 -18.286 1.00 89.44 108 HIS A O 1
ATOM 879 N N . ARG A 1 109 ? 8.292 12.452 -19.675 1.00 89.94 109 ARG A N 1
ATOM 880 C CA . ARG A 1 109 ? 8.778 11.530 -20.712 1.00 89.94 109 ARG A CA 1
ATOM 881 C C . ARG A 1 109 ? 9.274 10.212 -20.107 1.00 89.94 109 ARG A C 1
ATOM 883 O O . ARG A 1 109 ? 10.425 9.797 -20.296 1.00 89.94 109 ARG A O 1
ATOM 890 N N . PHE A 1 110 ? 8.444 9.591 -19.274 1.00 94.31 110 PHE A N 1
ATOM 891 C CA . PHE A 1 110 ? 8.698 8.230 -18.806 1.00 94.31 110 PHE A CA 1
ATOM 892 C C . PHE A 1 110 ? 8.454 7.221 -19.927 1.00 94.31 110 PHE A C 1
ATOM 894 O O . PHE A 1 110 ? 7.650 7.463 -20.824 1.00 94.31 110 PHE A O 1
ATOM 901 N N . SER A 1 111 ? 9.164 6.089 -19.910 1.00 94.06 111 SER A N 1
ATOM 902 C CA . SER A 1 111 ? 8.904 5.045 -20.898 1.00 94.06 111 SER A CA 1
ATOM 903 C C . SER A 1 111 ? 7.505 4.458 -20.720 1.00 94.06 111 SER A C 1
ATOM 905 O O . SER A 1 111 ? 7.022 4.257 -19.603 1.00 94.06 111 SER A O 1
ATOM 907 N N . ARG A 1 112 ? 6.886 4.089 -21.844 1.00 92.31 112 ARG A N 1
ATOM 908 C CA . ARG A 1 112 ? 5.604 3.377 -21.866 1.00 92.31 112 ARG A CA 1
ATOM 909 C C . ARG A 1 112 ? 5.637 2.106 -21.012 1.00 92.31 112 ARG A C 1
ATOM 911 O O . ARG A 1 112 ? 4.706 1.845 -20.262 1.00 92.31 112 ARG A O 1
ATOM 918 N N . ARG A 1 113 ? 6.747 1.356 -21.057 1.00 92.44 113 ARG A N 1
ATOM 919 C CA . ARG A 1 113 ? 6.947 0.148 -20.239 1.00 92.44 113 ARG A CA 1
ATOM 920 C C . ARG A 1 113 ? 6.887 0.457 -18.742 1.00 92.44 113 ARG A C 1
ATOM 922 O O . ARG A 1 113 ? 6.269 -0.304 -18.013 1.00 92.44 113 ARG A O 1
ATOM 929 N N . PHE A 1 114 ? 7.488 1.553 -18.279 1.00 93.25 114 PHE A N 1
ATOM 930 C CA . PHE A 1 114 ? 7.378 1.969 -16.878 1.00 93.25 114 PHE A CA 1
ATOM 931 C C . PHE A 1 114 ? 5.935 2.307 -16.492 1.00 93.25 114 PHE A C 1
ATOM 933 O O . PHE A 1 114 ? 5.432 1.786 -15.497 1.00 93.25 114 PHE A O 1
ATOM 940 N N . TYR A 1 115 ? 5.253 3.114 -17.303 1.00 92.50 115 TYR A N 1
ATOM 941 C CA . TYR A 1 115 ? 3.866 3.488 -17.036 1.00 92.50 115 TYR A CA 1
ATOM 942 C C . TYR A 1 115 ? 2.942 2.262 -16.972 1.00 92.50 115 TYR A C 1
ATOM 944 O O . TYR A 1 115 ? 2.292 2.020 -15.959 1.00 92.50 115 TYR A O 1
ATOM 952 N N . GLU A 1 116 ? 2.957 1.426 -18.011 1.00 91.75 116 GLU A N 1
ATOM 953 C CA . GLU A 1 116 ? 2.036 0.293 -18.151 1.00 91.75 116 GLU A CA 1
ATOM 954 C C . GLU A 1 116 ? 2.374 -0.905 -17.264 1.00 91.75 116 GLU A C 1
ATOM 956 O O . GLU A 1 116 ? 1.487 -1.695 -16.942 1.00 91.75 116 GLU A O 1
ATOM 961 N N . LYS A 1 117 ? 3.653 -1.111 -16.927 1.00 90.81 117 LYS A N 1
ATOM 962 C CA . LYS A 1 117 ? 4.095 -2.319 -16.212 1.00 90.81 117 LYS A CA 1
ATOM 963 C C . LYS A 1 117 ? 4.462 -2.083 -14.761 1.00 90.81 117 LYS A C 1
ATOM 965 O O . LYS A 1 117 ? 4.588 -3.071 -14.053 1.00 90.81 117 LYS A O 1
ATOM 970 N N . TYR A 1 118 ? 4.627 -0.834 -14.330 1.00 90.31 118 TYR A N 1
ATOM 971 C CA . TYR A 1 118 ? 4.932 -0.509 -12.939 1.00 90.31 118 TYR A CA 1
ATOM 972 C C . TYR A 1 118 ? 3.904 0.420 -12.318 1.00 90.31 118 TYR A C 1
ATOM 974 O O . TYR A 1 118 ? 3.291 0.061 -11.315 1.00 90.31 118 TYR A O 1
ATOM 982 N N . PHE A 1 119 ? 3.693 1.588 -12.922 1.00 91.44 119 PHE A N 1
ATOM 983 C CA . PHE A 1 119 ? 2.843 2.606 -12.319 1.00 91.44 119 PHE A CA 1
ATOM 984 C C . PHE A 1 119 ? 1.367 2.190 -12.308 1.00 91.44 119 PHE A C 1
ATOM 986 O O . PHE A 1 119 ? 0.753 2.152 -11.243 1.00 91.44 119 PHE A O 1
ATOM 993 N N . LEU A 1 120 ? 0.814 1.825 -13.471 1.00 90.94 120 LEU A N 1
ATOM 994 C CA . LEU A 1 120 ? -0.599 1.463 -13.599 1.00 90.94 120 LEU A CA 1
ATOM 995 C C . LEU A 1 120 ? -0.994 0.232 -12.767 1.00 90.94 120 LEU A C 1
ATOM 997 O O . LEU A 1 120 ? -1.983 0.334 -12.049 1.00 90.94 120 LEU A O 1
ATOM 1001 N N . PRO A 1 121 ? -0.258 -0.902 -12.782 1.00 89.62 121 PRO A N 1
ATOM 1002 C CA . PRO A 1 121 ? -0.626 -2.061 -11.967 1.00 89.62 121 PRO A CA 1
ATOM 1003 C C . PRO A 1 121 ? -0.627 -1.766 -10.466 1.00 89.62 121 PRO A C 1
ATOM 1005 O O . PRO A 1 121 ? -1.495 -2.246 -9.745 1.00 89.62 121 PRO A O 1
ATOM 1008 N N . MET A 1 122 ? 0.331 -0.961 -9.997 1.00 89.81 122 MET A N 1
ATOM 1009 C CA . MET A 1 122 ? 0.406 -0.552 -8.596 1.00 89.81 122 MET A CA 1
ATOM 1010 C C . MET A 1 122 ? -0.778 0.341 -8.215 1.00 89.81 122 MET A C 1
ATOM 1012 O O . MET A 1 122 ? -1.439 0.085 -7.213 1.00 89.81 122 MET A O 1
ATOM 1016 N N . ALA A 1 123 ? -1.084 1.342 -9.042 1.00 90.69 123 ALA A N 1
ATOM 1017 C CA . ALA A 1 123 ? -2.202 2.243 -8.795 1.00 90.69 123 ALA A CA 1
ATOM 1018 C C . ALA A 1 123 ? -3.550 1.502 -8.850 1.00 90.69 123 ALA A C 1
ATOM 1020 O O . ALA A 1 123 ? -4.373 1.637 -7.950 1.00 90.69 123 ALA A O 1
ATOM 1021 N N . ALA A 1 124 ? -3.764 0.651 -9.854 1.00 89.12 124 ALA A N 1
ATOM 1022 C CA . ALA A 1 124 ? -4.989 -0.136 -9.972 1.00 89.12 124 ALA A CA 1
ATOM 1023 C C . ALA A 1 124 ? -5.218 -1.045 -8.750 1.00 89.12 124 ALA A C 1
ATOM 1025 O O . ALA A 1 124 ? -6.345 -1.140 -8.270 1.00 89.12 124 ALA A O 1
ATOM 1026 N N . ALA A 1 125 ? -4.156 -1.658 -8.210 1.00 87.50 125 ALA A N 1
ATOM 1027 C CA . ALA A 1 125 ? -4.243 -2.497 -7.015 1.00 87.50 125 ALA A CA 1
ATOM 1028 C C . ALA A 1 125 ? -4.632 -1.710 -5.751 1.00 87.50 125 ALA A C 1
ATOM 1030 O O . ALA A 1 125 ? -5.372 -2.219 -4.918 1.00 87.50 125 ALA A O 1
ATOM 1031 N N . ILE A 1 126 ? -4.155 -0.472 -5.609 1.00 88.00 126 ILE A N 1
ATOM 1032 C CA . ILE A 1 126 ? -4.421 0.365 -4.429 1.00 88.00 126 ILE A CA 1
ATOM 1033 C C . ILE A 1 126 ? -5.819 0.983 -4.492 1.00 88.00 126 ILE A C 1
ATOM 1035 O O . ILE A 1 126 ? -6.557 0.947 -3.512 1.00 88.00 126 ILE A O 1
ATOM 1039 N N . TRP A 1 127 ? -6.197 1.536 -5.645 1.00 89.00 127 TRP A N 1
ATOM 1040 C CA . TRP A 1 127 ? -7.479 2.228 -5.814 1.00 89.00 127 TRP A CA 1
ATOM 1041 C C . TRP A 1 127 ? -8.624 1.314 -6.245 1.00 89.00 127 TRP A C 1
ATOM 1043 O O . TRP A 1 127 ? -9.734 1.805 -6.429 1.00 89.00 127 TRP A O 1
ATOM 1053 N N . SER A 1 128 ? -8.374 0.011 -6.420 1.00 87.50 128 SER A N 1
ATOM 1054 C CA . SER A 1 128 ? -9.369 -0.957 -6.909 1.00 87.50 128 SER A CA 1
ATOM 1055 C C . SER A 1 128 ? -10.136 -0.432 -8.131 1.00 87.50 128 SER A C 1
ATOM 1057 O O . SER A 1 128 ? -11.354 -0.556 -8.234 1.00 87.50 128 SER A O 1
ATOM 1059 N N . SER A 1 129 ? -9.409 0.222 -9.040 1.00 86.44 129 SER A N 1
ATOM 1060 C CA . SER A 1 129 ? -9.964 0.994 -10.152 1.00 86.44 129 SER A CA 1
ATOM 1061 C C . SER A 1 129 ? -9.398 0.498 -11.484 1.00 86.44 129 SER A C 1
ATOM 1063 O O . SER A 1 129 ? -8.227 0.098 -11.526 1.00 86.44 129 SER A O 1
ATOM 1065 N N . PRO A 1 130 ? -10.181 0.531 -12.582 1.00 86.06 130 PRO A N 1
ATOM 1066 C CA . PRO A 1 130 ? -9.658 0.269 -13.917 1.00 86.06 130 PRO A CA 1
ATOM 1067 C C . PRO A 1 130 ? -8.456 1.167 -14.234 1.00 86.06 130 PRO A C 1
ATOM 1069 O O . PRO A 1 130 ? -8.445 2.357 -13.908 1.00 86.06 130 PRO A O 1
ATOM 1072 N N . ALA A 1 131 ? -7.443 0.608 -14.898 1.00 78.25 131 ALA A N 1
ATOM 1073 C CA . ALA A 1 131 ? -6.198 1.318 -15.194 1.00 78.25 131 ALA A CA 1
ATOM 1074 C C . ALA A 1 131 ? -6.431 2.580 -16.046 1.00 78.25 131 ALA A C 1
ATOM 1076 O O . ALA A 1 131 ? -5.717 3.569 -15.900 1.00 78.25 131 ALA A O 1
ATOM 1077 N N . GLU A 1 132 ? -7.465 2.574 -16.887 1.00 82.56 132 GLU A N 1
ATOM 1078 C CA . GLU A 1 132 ? -7.862 3.687 -17.748 1.00 82.56 132 GLU A CA 1
ATOM 1079 C C . GLU A 1 132 ? -8.345 4.900 -16.947 1.00 82.56 132 GLU A C 1
ATOM 1081 O O . GLU A 1 132 ? -8.230 6.022 -17.421 1.00 82.56 132 GLU A O 1
ATOM 1086 N N . LYS A 1 133 ? -8.857 4.699 -15.726 1.00 88.31 133 LYS A N 1
ATOM 1087 C CA . LYS A 1 133 ? -9.318 5.784 -14.845 1.00 88.31 133 LYS A CA 1
ATOM 1088 C C . LYS A 1 133 ? -8.196 6.404 -14.019 1.00 88.31 133 LYS A C 1
ATOM 1090 O O . LYS A 1 133 ? -8.372 7.483 -13.463 1.00 88.31 133 LYS A O 1
ATOM 1095 N N . ILE A 1 134 ? -7.037 5.749 -13.945 1.00 91.12 134 ILE A N 1
ATOM 1096 C CA . ILE A 1 134 ? -5.882 6.256 -13.196 1.00 91.12 134 ILE A CA 1
ATOM 1097 C C . ILE A 1 134 ? -5.296 7.508 -13.856 1.00 91.12 134 ILE A C 1
ATOM 1099 O O . ILE A 1 134 ? -4.742 8.349 -13.153 1.00 91.12 134 ILE A O 1
ATOM 1103 N N . VAL A 1 135 ? -5.425 7.658 -15.179 1.00 91.31 135 VAL A N 1
ATOM 1104 C CA . VAL A 1 135 ? -4.862 8.797 -15.925 1.00 91.31 135 VAL A CA 1
ATOM 1105 C C . VAL A 1 135 ? -5.397 10.148 -15.437 1.00 91.31 135 VAL A C 1
ATOM 1107 O O . VAL A 1 135 ? -4.623 11.096 -15.338 1.00 91.31 135 VAL A O 1
ATOM 1110 N N . ASP A 1 136 ? -6.669 10.198 -15.039 1.00 91.56 136 ASP A N 1
ATOM 1111 C CA . ASP A 1 136 ? -7.355 11.413 -14.585 1.00 91.56 136 ASP A CA 1
ATOM 1112 C C . ASP A 1 136 ? -7.179 11.670 -13.077 1.00 91.56 136 ASP A C 1
ATOM 1114 O O . ASP A 1 136 ? -7.637 12.685 -12.551 1.00 91.56 136 ASP A O 1
ATOM 1118 N N . PHE A 1 137 ? -6.539 10.750 -12.346 1.00 91.44 137 PHE A N 1
ATOM 1119 C CA . PHE A 1 137 ? -6.430 10.852 -10.894 1.00 91.44 137 PHE A CA 1
ATOM 1120 C C . PHE A 1 137 ? -5.474 11.988 -10.478 1.00 91.44 137 PHE A C 1
ATOM 1122 O O . PHE A 1 137 ? -4.431 12.167 -11.119 1.00 91.44 137 PHE A O 1
ATOM 1129 N N . PRO A 1 138 ? -5.755 12.723 -9.381 1.00 91.69 138 PRO A N 1
ATOM 1130 C CA . PRO A 1 138 ? -4.839 13.729 -8.849 1.00 91.69 138 PRO A CA 1
ATOM 1131 C C . PRO A 1 138 ? -3.485 13.117 -8.473 1.00 91.69 138 PRO A C 1
ATOM 1133 O O . PRO A 1 138 ? -3.363 12.332 -7.528 1.00 91.69 138 PRO A O 1
ATOM 1136 N N . PHE A 1 139 ? -2.434 13.499 -9.198 1.00 90.88 139 PHE A N 1
ATOM 1137 C CA . PHE A 1 139 ? -1.113 12.892 -9.048 1.00 90.88 139 PHE A CA 1
ATOM 1138 C C . PHE A 1 139 ? -0.528 13.129 -7.650 1.00 90.88 139 PHE A C 1
ATOM 1140 O O . PHE A 1 139 ? 0.078 12.230 -7.067 1.00 90.88 139 PHE A O 1
ATOM 1147 N N . ARG A 1 140 ? -0.756 14.317 -7.076 1.00 89.50 140 ARG A N 1
ATOM 1148 C CA . ARG A 1 140 ? -0.260 14.672 -5.741 1.00 89.50 140 ARG A CA 1
ATOM 1149 C C . ARG A 1 140 ? -0.771 13.716 -4.660 1.00 89.50 140 ARG A C 1
ATOM 1151 O O . ARG A 1 140 ? 0.036 13.158 -3.925 1.00 89.50 140 ARG A O 1
ATOM 1158 N N . SER A 1 141 ? -2.078 13.461 -4.616 1.00 88.81 141 SER A N 1
ATOM 1159 C CA . SER A 1 141 ? -2.675 12.543 -3.636 1.00 88.81 141 SER A CA 1
ATOM 1160 C C . SER A 1 141 ? -2.112 11.125 -3.759 1.00 88.81 141 SER A C 1
ATOM 1162 O O . SER A 1 141 ? -1.883 10.453 -2.755 1.00 88.81 141 SER A O 1
ATOM 1164 N N . MET A 1 142 ? -1.832 10.677 -4.986 1.00 90.44 142 MET A N 1
ATOM 1165 C CA . MET A 1 142 ? -1.225 9.369 -5.233 1.00 90.44 142 MET A CA 1
ATOM 1166 C C . MET A 1 142 ? 0.215 9.289 -4.710 1.00 90.44 142 MET A C 1
ATOM 1168 O O . MET A 1 142 ? 0.590 8.304 -4.076 1.00 90.44 142 MET A O 1
ATOM 1172 N N . ILE A 1 143 ? 1.019 10.330 -4.930 1.00 89.44 143 ILE A N 1
ATOM 1173 C CA . ILE A 1 143 ? 2.399 10.382 -4.435 1.00 89.44 143 ILE A CA 1
ATOM 1174 C C . ILE A 1 143 ? 2.462 10.502 -2.915 1.00 89.44 143 ILE A C 1
ATOM 1176 O O . ILE A 1 143 ? 3.286 9.828 -2.298 1.00 89.44 143 ILE A O 1
ATOM 1180 N N . GLU A 1 144 ? 1.586 11.299 -2.305 1.00 88.62 144 GLU A N 1
ATOM 1181 C CA . GLU A 1 144 ? 1.464 11.382 -0.847 1.00 88.62 144 GLU A CA 1
ATOM 1182 C C . GLU A 1 144 ? 1.126 10.009 -0.253 1.00 88.62 144 GLU A C 1
ATOM 1184 O O . GLU A 1 144 ? 1.773 9.572 0.701 1.00 88.62 144 GLU A O 1
ATOM 1189 N N . PHE A 1 145 ? 0.194 9.272 -0.871 1.00 89.88 145 PHE A N 1
ATOM 1190 C CA . PHE A 1 145 ? -0.088 7.892 -0.481 1.00 89.88 145 PHE A CA 1
ATOM 1191 C C . PHE A 1 145 ? 1.164 7.011 -0.606 1.00 89.88 145 PHE A C 1
ATOM 1193 O O . PHE A 1 145 ? 1.544 6.357 0.366 1.00 89.88 145 PHE A O 1
ATOM 1200 N N . TYR A 1 146 ? 1.852 7.027 -1.754 1.00 89.38 146 TYR A N 1
ATOM 1201 C CA . TYR A 1 146 ? 3.045 6.198 -1.978 1.00 89.38 146 TYR A CA 1
ATOM 1202 C C . TYR A 1 146 ? 4.171 6.512 -0.983 1.00 89.38 146 TYR A C 1
ATOM 1204 O O . TYR A 1 146 ? 4.860 5.595 -0.530 1.00 89.38 146 TYR A O 1
ATOM 1212 N N . GLU A 1 147 ? 4.370 7.781 -0.623 1.00 87.56 147 GLU A N 1
ATOM 1213 C CA . GLU A 1 147 ? 5.391 8.188 0.346 1.00 87.56 147 GLU A CA 1
ATOM 1214 C C . GLU A 1 147 ? 5.037 7.735 1.766 1.00 87.56 147 GLU A C 1
ATOM 1216 O O . GLU A 1 147 ? 5.875 7.132 2.445 1.00 87.56 147 GLU A O 1
ATOM 1221 N N . ASN A 1 148 ? 3.791 7.953 2.196 1.00 87.06 148 ASN A N 1
ATOM 1222 C CA . ASN A 1 148 ? 3.309 7.527 3.513 1.00 87.06 148 ASN A CA 1
ATOM 1223 C C . ASN A 1 148 ? 3.419 6.001 3.682 1.00 87.06 148 ASN A C 1
ATOM 1225 O O . ASN A 1 148 ? 3.814 5.503 4.734 1.00 87.06 148 ASN A O 1
ATOM 1229 N N . HIS A 1 149 ? 3.181 5.254 2.603 1.00 87.31 149 HIS A N 1
ATOM 1230 C CA . HIS A 1 149 ? 3.191 3.792 2.603 1.00 87.31 149 HIS A CA 1
ATOM 1231 C C . HIS A 1 149 ? 4.576 3.190 2.294 1.00 87.31 149 HIS A C 1
ATOM 1233 O O . HIS A 1 149 ? 4.709 1.974 2.157 1.00 87.31 149 HIS A O 1
ATOM 1239 N N . GLY A 1 150 ? 5.625 4.016 2.171 1.00 84.12 150 GLY A N 1
ATOM 1240 C CA . GLY A 1 150 ? 6.994 3.561 1.898 1.00 84.12 150 GLY A CA 1
ATOM 1241 C C . GLY A 1 150 ? 7.198 2.941 0.511 1.00 84.12 150 GLY A C 1
ATOM 1242 O O . GLY A 1 150 ? 8.215 2.292 0.260 1.00 84.12 150 GLY A O 1
ATOM 1243 N N . MET A 1 151 ? 6.264 3.154 -0.417 1.00 85.12 151 MET A N 1
ATOM 1244 C CA . MET A 1 151 ? 6.292 2.593 -1.772 1.00 85.12 151 MET A CA 1
ATOM 1245 C C . MET A 1 151 ? 7.317 3.291 -2.679 1.00 85.12 151 MET A C 1
ATOM 1247 O O . MET A 1 151 ? 7.790 2.706 -3.652 1.00 85.12 151 MET A O 1
ATOM 1251 N N . LEU A 1 152 ? 7.731 4.516 -2.330 1.00 81.50 152 LEU A N 1
ATOM 1252 C CA . LEU A 1 152 ? 8.821 5.242 -3.003 1.00 81.50 152 LEU A CA 1
ATOM 1253 C C . LEU A 1 152 ? 10.210 4.935 -2.409 1.00 81.50 152 LEU A C 1
ATOM 1255 O O . LEU A 1 152 ? 11.220 5.501 -2.842 1.00 81.50 152 LEU A O 1
ATOM 1259 N N . GLN A 1 153 ? 10.290 4.096 -1.372 1.00 75.12 153 GLN A N 1
ATOM 1260 C CA . GLN A 1 153 ? 11.512 3.823 -0.615 1.00 75.12 153 GLN A CA 1
ATOM 1261 C C . GLN A 1 153 ? 12.089 2.442 -0.967 1.00 75.12 153 GLN A C 1
ATOM 1263 O O . GLN A 1 153 ? 11.377 1.448 -1.127 1.00 75.12 153 GLN A O 1
ATOM 1268 N N . ILE A 1 154 ? 13.415 2.382 -1.106 1.00 68.94 154 ILE A N 1
ATOM 1269 C CA . ILE A 1 154 ? 14.159 1.131 -1.352 1.00 68.94 154 ILE A CA 1
ATOM 1270 C C . ILE A 1 154 ? 14.732 0.578 -0.042 1.00 68.94 154 ILE A C 1
ATOM 1272 O O . ILE A 1 154 ? 14.863 -0.631 0.109 1.00 68.94 154 ILE A O 1
ATOM 1276 N N . LYS A 1 155 ? 15.055 1.465 0.901 1.00 69.88 155 LYS A N 1
ATOM 1277 C CA . LYS A 1 155 ? 15.547 1.164 2.247 1.00 69.88 155 LYS A CA 1
ATOM 1278 C C . LYS A 1 155 ? 14.627 1.824 3.270 1.00 69.88 155 LYS A C 1
ATOM 1280 O O . LYS A 1 155 ? 13.887 2.732 2.897 1.00 69.88 155 LYS A O 1
ATOM 1285 N N . ASP A 1 156 ? 14.691 1.355 4.512 1.00 74.88 156 ASP A N 1
ATOM 1286 C CA . ASP A 1 156 ? 14.005 1.956 5.665 1.00 74.88 156 ASP A CA 1
ATOM 1287 C C . ASP A 1 156 ? 12.486 2.071 5.483 1.00 74.88 156 ASP A C 1
ATOM 1289 O O . ASP A 1 156 ? 11.858 3.063 5.851 1.00 74.88 156 ASP A O 1
ATOM 1293 N N . ARG A 1 157 ? 11.891 1.032 4.881 1.00 81.25 157 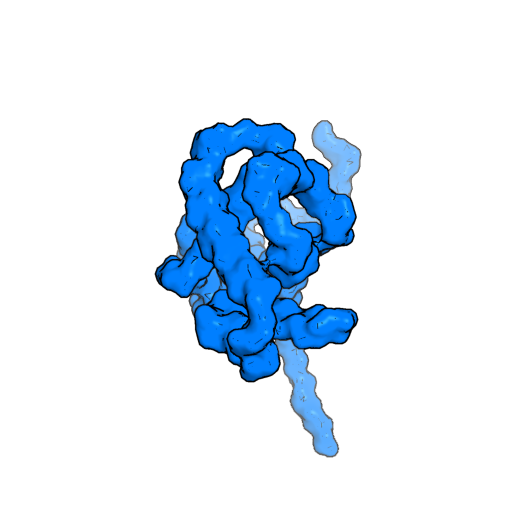ARG A N 1
ATOM 1294 C CA . ARG A 1 157 ? 10.439 0.942 4.721 1.00 81.25 157 ARG A CA 1
ATOM 1295 C C . ARG A 1 157 ? 9.762 0.836 6.088 1.00 81.25 157 ARG A C 1
ATOM 1297 O O . ARG A 1 157 ? 10.306 0.177 6.976 1.00 81.25 157 ARG A O 1
ATOM 1304 N N . PRO A 1 158 ? 8.562 1.419 6.248 1.00 86.31 158 PRO A N 1
ATOM 1305 C CA . PRO A 1 158 ? 7.804 1.265 7.475 1.00 86.31 158 PRO A CA 1
ATOM 1306 C C . PRO A 1 158 ? 7.495 -0.213 7.725 1.00 86.31 158 PRO A C 1
ATOM 1308 O O . PRO A 1 158 ? 7.180 -0.965 6.798 1.00 86.31 158 PRO A O 1
ATOM 1311 N N . ILE A 1 159 ? 7.559 -0.613 8.992 1.00 90.75 159 ILE A N 1
ATOM 1312 C CA . ILE A 1 159 ? 7.034 -1.905 9.424 1.00 90.75 159 ILE A CA 1
ATOM 1313 C C . ILE A 1 159 ? 5.511 -1.804 9.394 1.00 90.75 159 ILE A C 1
ATOM 1315 O O . ILE A 1 159 ? 4.924 -0.864 9.937 1.00 90.75 159 ILE A O 1
ATOM 1319 N N . TRP A 1 160 ? 4.890 -2.769 8.725 1.00 94.31 160 TRP A N 1
ATOM 1320 C CA . TRP A 1 160 ? 3.445 -2.906 8.674 1.00 94.31 160 TRP A CA 1
ATOM 1321 C C . TRP A 1 160 ? 2.966 -3.762 9.838 1.00 94.31 160 TRP A C 1
ATOM 1323 O O . TRP A 1 160 ? 3.666 -4.667 10.284 1.00 94.31 160 TRP A O 1
ATOM 1333 N N . TYR A 1 161 ? 1.764 -3.482 10.317 1.00 96.69 161 TYR A N 1
ATOM 1334 C CA . TYR A 1 161 ? 1.133 -4.174 11.429 1.00 96.69 161 TYR A CA 1
ATOM 1335 C C . TYR A 1 161 ? -0.288 -4.583 11.058 1.00 96.69 161 TYR A C 1
ATOM 1337 O O . TYR A 1 161 ? -0.959 -3.887 10.297 1.00 96.69 161 TYR A O 1
ATOM 1345 N N . VAL A 1 162 ? -0.739 -5.702 11.619 1.00 96.25 162 VAL A N 1
ATOM 1346 C CA . VAL A 1 162 ? -2.136 -6.166 11.598 1.00 96.25 162 VAL A CA 1
ATOM 1347 C C . VAL A 1 162 ? -2.641 -6.244 13.034 1.00 96.25 162 VAL A C 1
ATOM 1349 O O . VAL A 1 162 ? -1.846 -6.453 13.956 1.00 96.25 162 VAL A O 1
ATOM 1352 N N . ILE A 1 163 ? -3.949 -6.119 13.231 1.00 96.50 163 ILE A N 1
ATOM 1353 C CA . ILE A 1 163 ? -4.566 -6.335 14.542 1.00 96.50 163 ILE A CA 1
ATOM 1354 C C . ILE A 1 163 ? -4.602 -7.836 14.843 1.00 96.50 163 ILE A C 1
ATOM 1356 O O . ILE A 1 163 ? -4.984 -8.650 13.999 1.00 96.50 163 ILE A O 1
ATOM 1360 N N . SER A 1 164 ? -4.175 -8.227 16.042 1.00 94.00 164 SER A N 1
ATOM 1361 C CA . SER A 1 164 ? -4.306 -9.610 16.500 1.00 94.00 164 SER A CA 1
ATOM 1362 C C . SER A 1 164 ? -5.783 -9.924 16.740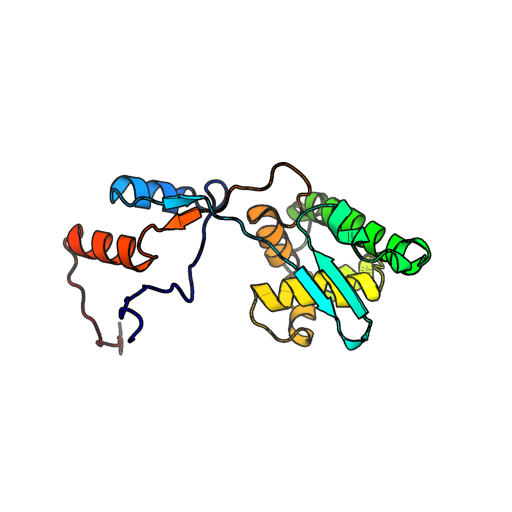 1.00 94.00 164 SER A C 1
ATOM 1364 O O . SER A 1 164 ? -6.417 -9.247 17.539 1.00 94.00 164 SER A O 1
ATOM 1366 N N . GLY A 1 165 ? -6.319 -10.940 16.056 1.00 90.75 165 GLY A N 1
ATOM 1367 C CA . GLY A 1 165 ? -7.758 -11.251 16.079 1.00 90.75 165 GLY A CA 1
ATOM 1368 C C . GLY A 1 165 ? -8.593 -10.505 15.028 1.00 90.75 165 GLY A C 1
ATOM 1369 O O . GLY A 1 165 ? -9.799 -10.704 14.971 1.00 90.75 165 GLY A O 1
ATOM 1370 N N . GLY A 1 166 ? -7.960 -9.697 14.169 1.00 93.75 166 GLY A N 1
ATOM 1371 C CA . GLY A 1 166 ? -8.643 -8.934 13.123 1.00 93.75 166 GLY A CA 1
ATOM 1372 C C . GLY A 1 166 ? -9.145 -7.570 13.595 1.00 93.75 166 GLY A C 1
ATOM 1373 O O . GLY A 1 166 ? -9.186 -7.246 14.780 1.00 93.75 166 GLY A O 1
ATOM 1374 N N . SER A 1 167 ? -9.521 -6.725 12.646 1.00 94.12 167 SER A N 1
ATOM 1375 C CA . SER A 1 167 ? -9.914 -5.335 12.890 1.00 94.12 167 SER A CA 1
ATOM 1376 C C . SER A 1 167 ? -11.211 -5.214 13.687 1.00 94.12 167 SER A C 1
ATOM 1378 O O . SER A 1 167 ? -11.412 -4.229 14.395 1.00 94.12 167 SER A O 1
ATOM 1380 N N . LYS A 1 168 ? -12.059 -6.249 13.673 1.00 93.75 168 LYS A N 1
ATOM 1381 C CA . LYS A 1 168 ? -13.231 -6.333 14.553 1.00 93.75 168 LYS A CA 1
ATOM 1382 C C . LYS A 1 168 ? -12.861 -6.167 16.033 1.00 93.75 168 LYS A C 1
ATOM 1384 O O . LYS A 1 168 ? -13.621 -5.550 16.772 1.00 93.75 168 LYS A O 1
ATOM 1389 N N . THR A 1 169 ? -11.677 -6.622 16.452 1.00 95.25 169 THR A N 1
ATOM 1390 C CA . THR A 1 169 ? -11.235 -6.547 17.849 1.00 95.25 169 THR A CA 1
ATOM 1391 C C . THR A 1 169 ? -11.244 -5.120 18.396 1.00 95.25 169 THR A C 1
ATOM 1393 O O . THR A 1 169 ? -11.784 -4.896 19.475 1.00 95.25 169 THR A O 1
ATOM 1396 N N . TYR A 1 170 ? -10.699 -4.129 17.680 1.00 95.75 170 TYR A N 1
ATOM 1397 C CA . TYR A 1 170 ? -10.704 -2.755 18.202 1.00 95.75 170 TYR A CA 1
ATOM 1398 C C . TYR A 1 170 ? -12.093 -2.109 18.128 1.00 95.75 170 TYR A C 1
ATOM 1400 O O . TYR A 1 170 ? -12.405 -1.254 18.951 1.00 95.75 170 TYR A O 1
ATOM 1408 N N . VAL A 1 171 ? -12.936 -2.520 17.175 1.00 95.56 171 VAL A N 1
ATOM 1409 C CA . VAL A 1 171 ? -14.326 -2.049 17.081 1.00 95.56 171 VAL A CA 1
ATOM 1410 C C . VAL A 1 171 ? -15.125 -2.523 18.291 1.00 95.56 171 VAL A C 1
ATOM 1412 O O . VAL A 1 171 ? -15.805 -1.717 18.921 1.00 95.56 171 VAL A O 1
ATOM 1415 N N . ASP A 1 172 ? -14.989 -3.798 18.656 1.00 95.62 172 ASP A N 1
ATOM 1416 C CA . ASP A 1 172 ? -15.653 -4.365 19.830 1.00 95.62 172 ASP A CA 1
ATOM 1417 C C . ASP A 1 172 ? -15.191 -3.660 21.110 1.00 95.62 172 ASP A C 1
ATOM 1419 O O . ASP A 1 172 ? -16.022 -3.246 21.915 1.00 95.62 172 ASP A O 1
ATOM 1423 N N . ARG A 1 173 ? -13.885 -3.386 21.240 1.00 97.00 173 ARG A N 1
ATOM 1424 C CA . ARG A 1 173 ? -13.355 -2.600 22.363 1.00 97.00 173 ARG A CA 1
ATOM 1425 C C . ARG A 1 173 ? -13.944 -1.195 22.446 1.00 97.00 173 ARG A C 1
ATOM 1427 O O . ARG A 1 173 ? -14.299 -0.766 23.537 1.00 97.00 173 ARG A O 1
ATOM 1434 N N . ILE A 1 174 ? -14.084 -0.489 21.321 1.00 97.00 174 ILE A N 1
ATOM 1435 C CA . ILE A 1 174 ? -14.720 0.841 21.298 1.00 97.00 174 ILE A CA 1
ATOM 1436 C C . ILE 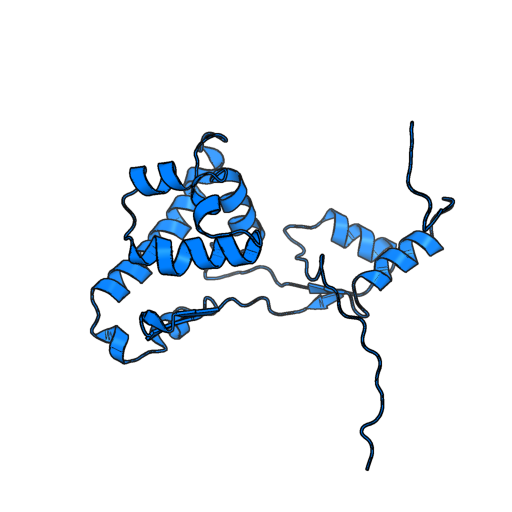A 1 174 ? -16.157 0.757 21.814 1.00 97.00 174 ILE A C 1
ATOM 1438 O O . ILE A 1 174 ? -16.580 1.620 22.582 1.00 97.00 174 ILE A O 1
ATOM 1442 N N . VAL A 1 175 ? -16.909 -0.262 21.388 1.00 96.88 175 VAL A N 1
ATOM 1443 C CA . VAL A 1 175 ? -18.293 -0.467 21.829 1.00 96.88 175 VAL A CA 1
ATOM 1444 C C . VAL A 1 175 ? -18.348 -0.759 23.329 1.00 96.88 175 VAL A C 1
ATOM 1446 O O . VAL A 1 175 ? -19.161 -0.158 24.023 1.00 96.88 175 VAL A O 1
ATOM 1449 N N . GLU A 1 176 ? -17.462 -1.619 23.835 1.00 95.81 176 GLU A N 1
ATOM 1450 C CA . GLU A 1 176 ? -17.372 -1.983 25.256 1.00 95.81 176 GLU A CA 1
ATOM 1451 C C . GLU A 1 176 ? -17.039 -0.792 26.166 1.00 95.81 176 GLU A C 1
ATOM 1453 O O . GLU A 1 176 ? -17.578 -0.690 27.266 1.00 95.81 176 GLU A O 1
ATOM 1458 N N . THR A 1 177 ? -16.143 0.102 25.737 1.00 95.38 177 THR A N 1
ATOM 1459 C CA . THR A 1 177 ? -15.646 1.205 26.581 1.00 95.38 177 THR A CA 1
ATOM 1460 C C . THR A 1 177 ? -16.424 2.510 26.422 1.00 95.38 177 THR A C 1
ATOM 1462 O O . THR A 1 177 ? -16.138 3.487 27.113 1.00 95.38 177 THR A O 1
ATOM 1465 N N . SER A 1 178 ? -17.367 2.575 25.482 1.00 95.56 178 SER A N 1
ATOM 1466 C CA . SER A 1 178 ? -18.119 3.791 25.179 1.00 95.56 178 SER A CA 1
ATOM 1467 C C . SER A 1 178 ? -19.448 3.844 25.930 1.00 95.56 178 SER A C 1
ATOM 1469 O O . SER A 1 178 ? -20.174 2.861 26.014 1.00 95.56 178 SER A O 1
ATOM 1471 N N . ASN A 1 179 ? -19.828 5.039 26.391 1.00 96.12 179 ASN A N 1
ATOM 1472 C CA . ASN A 1 179 ? -21.166 5.304 26.939 1.00 96.12 179 ASN A CA 1
ATOM 1473 C C . ASN A 1 179 ? -22.216 5.582 25.842 1.00 96.12 179 ASN A C 1
ATOM 1475 O O . ASN A 1 179 ? -23.348 5.967 26.140 1.00 96.12 179 ASN A O 1
ATOM 1479 N N . ALA A 1 180 ? -21.840 5.465 24.565 1.00 96.56 180 ALA A N 1
ATOM 1480 C CA . ALA A 1 180 ? -22.740 5.701 23.448 1.00 96.56 180 ALA A CA 1
ATOM 1481 C C . ALA A 1 180 ? -23.755 4.561 23.284 1.00 96.56 180 ALA A C 1
ATOM 1483 O O . ALA A 1 180 ? -23.476 3.391 23.538 1.00 96.56 180 ALA A O 1
ATOM 1484 N N . ARG A 1 181 ? -24.937 4.903 22.765 1.00 95.75 181 ARG A N 1
ATOM 1485 C CA . ARG A 1 181 ? -25.910 3.912 22.308 1.00 95.75 181 ARG A CA 1
ATOM 1486 C C . ARG A 1 181 ? -25.645 3.576 20.844 1.00 95.75 181 ARG A C 1
ATOM 1488 O O . ARG A 1 181 ? -25.814 4.429 19.977 1.00 95.75 181 ARG A O 1
ATOM 1495 N N . PHE A 1 182 ? -25.301 2.324 20.569 1.00 95.69 182 PHE A N 1
ATOM 1496 C CA . PHE A 1 182 ? -25.099 1.828 19.210 1.00 95.69 182 PHE A CA 1
ATOM 1497 C C . PHE A 1 182 ? -26.392 1.200 18.677 1.00 95.69 182 PHE A C 1
ATOM 1499 O O . PHE A 1 182 ? -26.948 0.290 19.288 1.00 95.69 182 PHE A O 1
ATOM 1506 N N . LEU A 1 183 ? -26.887 1.698 17.542 1.00 96.06 183 LEU A N 1
ATOM 1507 C CA . LEU A 1 183 ? -28.057 1.157 16.846 1.00 96.06 183 LEU A CA 1
ATOM 1508 C C . LEU A 1 183 ? -27.598 0.527 15.528 1.00 96.06 183 LEU A C 1
ATOM 1510 O O . LEU A 1 183 ? -27.240 1.236 14.590 1.00 96.06 183 LEU A O 1
ATOM 1514 N N . THR A 1 184 ? -27.580 -0.804 15.464 1.00 95.81 184 THR A N 1
ATOM 1515 C CA . THR A 1 184 ? -27.247 -1.546 14.240 1.00 95.81 184 THR A CA 1
ATOM 1516 C C . THR A 1 184 ? -28.498 -1.770 13.392 1.00 95.81 184 THR A C 1
ATOM 1518 O O . THR A 1 184 ? -29.608 -1.810 13.913 1.00 95.81 184 THR A O 1
ATOM 1521 N N . ASN A 1 185 ? -28.325 -1.914 12.073 1.00 96.88 185 ASN A N 1
ATOM 1522 C CA . ASN A 1 185 ? -29.424 -2.104 11.114 1.00 96.88 185 ASN A CA 1
ATOM 1523 C C . ASN A 1 185 ? -30.472 -0.969 11.098 1.00 96.88 185 ASN A C 1
ATOM 1525 O O . ASN A 1 185 ? -31.611 -1.192 10.696 1.00 96.88 185 ASN A O 1
ATOM 1529 N N . THR A 1 186 ? -30.081 0.252 11.485 1.00 97.44 186 THR A N 1
ATOM 1530 C CA . THR A 1 186 ? -30.964 1.432 11.523 1.00 97.44 186 THR A CA 1
ATOM 1531 C C . THR A 1 186 ? -30.416 2.549 10.625 1.00 97.44 186 THR A C 1
ATOM 1533 O O . THR A 1 186 ? -29.712 3.435 11.113 1.00 97.44 186 THR A O 1
ATOM 1536 N N . PRO A 1 187 ? -30.685 2.526 9.305 1.00 97.06 187 PRO A N 1
ATOM 1537 C CA . PRO A 1 187 ? -30.234 3.576 8.393 1.00 97.06 187 PRO A CA 1
ATOM 1538 C C . PRO A 1 187 ? -30.855 4.938 8.735 1.00 97.06 187 PRO A C 1
ATOM 1540 O O . PRO A 1 187 ? -32.069 5.041 8.919 1.00 97.06 187 PRO A O 1
ATOM 1543 N N . VAL A 1 188 ? -30.033 5.990 8.779 1.00 96.50 188 VAL A N 1
ATOM 1544 C CA . VAL A 1 188 ? -30.492 7.375 8.986 1.00 96.50 188 VAL A CA 1
ATOM 1545 C C . VAL A 1 188 ? -31.257 7.852 7.745 1.00 96.50 188 VAL A C 1
ATOM 1547 O O . VAL A 1 188 ? -30.738 7.752 6.637 1.00 96.50 188 VAL A O 1
ATOM 1550 N N . GLN A 1 189 ? -32.480 8.365 7.925 1.00 97.31 189 GLN A N 1
ATOM 1551 C CA . GLN A 1 189 ? -33.344 8.848 6.828 1.00 97.31 189 GLN A CA 1
ATOM 1552 C C . GLN A 1 189 ? -33.305 10.376 6.665 1.00 97.31 189 GLN A C 1
ATOM 1554 O O . GLN A 1 189 ? -33.418 10.890 5.558 1.00 97.31 189 GLN A O 1
ATOM 1559 N N . GLN A 1 190 ? -33.143 11.098 7.774 1.00 95.44 190 GLN A N 1
ATOM 1560 C CA . GLN A 1 190 ? -33.047 12.556 7.845 1.00 95.44 190 GLN A CA 1
ATOM 1561 C C . GLN A 1 190 ? -32.324 12.949 9.142 1.00 95.44 190 GLN A C 1
ATOM 1563 O O . GLN A 1 190 ? -32.306 12.151 10.085 1.00 95.44 190 GLN A O 1
ATOM 1568 N N . VAL A 1 191 ? -31.733 14.147 9.173 1.00 91.69 191 VAL A N 1
ATOM 1569 C CA . VAL A 1 191 ? -31.051 14.738 10.340 1.00 91.69 191 VAL A CA 1
ATOM 1570 C C . VAL A 1 191 ? -31.764 16.017 10.740 1.00 91.69 191 VAL A C 1
ATOM 1572 O O . VAL A 1 191 ? -32.018 16.831 9.825 1.00 91.69 191 VAL A O 1
#